Protein AF-A0A8X7RSG5-F1 (afdb_monomer_lite)

Structure (mmCIF, N/CA/C/O backbone):
data_AF-A0A8X7RSG5-F1
#
_entry.id   AF-A0A8X7RSG5-F1
#
loop_
_atom_site.group_PDB
_atom_site.id
_atom_site.type_symbol
_atom_site.label_atom_id
_atom_site.label_alt_id
_atom_site.label_comp_id
_atom_site.label_asym_id
_atom_site.label_entity_id
_atom_site.label_seq_id
_atom_site.pdbx_PDB_ins_code
_atom_site.Cartn_x
_atom_site.Cartn_y
_atom_site.Cartn_z
_atom_site.occupancy
_atom_site.B_iso_or_equiv
_atom_site.auth_seq_id
_atom_site.auth_comp_id
_atom_site.auth_asym_id
_atom_site.auth_atom_id
_atom_site.pdbx_PDB_model_num
ATOM 1 N N . MET A 1 1 ? 96.967 3.511 -114.795 1.00 50.34 1 MET A N 1
ATOM 2 C CA . MET A 1 1 ? 96.044 3.072 -113.727 1.00 50.34 1 MET A CA 1
ATOM 3 C C . MET A 1 1 ? 95.864 4.241 -112.771 1.00 50.34 1 MET A C 1
ATOM 5 O O . MET A 1 1 ? 96.870 4.810 -112.362 1.00 50.34 1 MET A O 1
ATOM 9 N N . ASN A 1 2 ? 94.634 4.712 -112.560 1.00 59.09 2 ASN A N 1
ATOM 10 C CA . ASN A 1 2 ? 94.369 6.040 -112.002 1.00 59.09 2 ASN A CA 1
ATOM 11 C C . ASN A 1 2 ? 94.154 5.941 -110.481 1.00 59.09 2 ASN A C 1
ATOM 13 O O . ASN A 1 2 ? 93.056 5.638 -110.031 1.00 59.09 2 ASN A O 1
ATOM 17 N N . VAL A 1 3 ? 95.213 6.194 -109.704 1.00 69.75 3 VAL A N 1
ATOM 18 C CA . VAL A 1 3 ? 95.294 6.051 -108.228 1.00 69.75 3 VAL A CA 1
ATOM 19 C C . VAL A 1 3 ? 94.165 6.769 -107.469 1.00 69.75 3 VAL A C 1
ATOM 21 O O . VAL A 1 3 ? 93.864 6.439 -106.326 1.00 69.75 3 VAL A O 1
ATOM 24 N N . VAL A 1 4 ? 93.530 7.763 -108.091 1.00 73.81 4 VAL A N 1
ATOM 25 C CA . VAL A 1 4 ? 92.395 8.504 -107.525 1.00 73.81 4 VAL A CA 1
ATOM 26 C C . VAL A 1 4 ? 91.106 7.672 -107.527 1.00 73.81 4 VAL A C 1
ATOM 28 O O . VAL A 1 4 ? 90.344 7.758 -106.570 1.00 73.81 4 VAL A O 1
ATOM 31 N N . ILE A 1 5 ? 90.886 6.842 -108.554 1.00 75.56 5 ILE A N 1
ATOM 32 C CA . ILE A 1 5 ? 89.683 6.003 -108.692 1.00 75.56 5 ILE A CA 1
ATOM 33 C C . ILE A 1 5 ? 89.696 4.889 -107.639 1.00 75.56 5 ILE A C 1
ATOM 35 O O . ILE A 1 5 ? 88.727 4.747 -106.904 1.00 75.56 5 ILE A O 1
ATOM 39 N N . ASP A 1 6 ? 90.824 4.196 -107.457 1.00 75.38 6 ASP A N 1
ATOM 40 C CA . ASP A 1 6 ? 90.942 3.114 -106.465 1.00 75.38 6 ASP A CA 1
ATOM 41 C C . ASP A 1 6 ? 90.780 3.615 -105.018 1.00 75.38 6 ASP A C 1
ATOM 43 O O . ASP A 1 6 ? 90.201 2.931 -104.171 1.00 75.38 6 ASP A O 1
ATOM 47 N N . LYS A 1 7 ? 91.251 4.837 -104.721 1.00 79.44 7 LYS A N 1
ATOM 48 C CA . LYS A 1 7 ? 91.025 5.488 -103.419 1.00 79.44 7 LYS A CA 1
ATOM 49 C C . LYS A 1 7 ? 89.549 5.802 -103.195 1.00 79.44 7 LYS A C 1
ATOM 51 O O . LYS A 1 7 ? 89.066 5.642 -102.077 1.00 79.44 7 LYS A O 1
ATOM 56 N N . TYR A 1 8 ? 88.852 6.237 -104.243 1.00 82.75 8 TYR A N 1
ATOM 57 C CA . TYR A 1 8 ? 87.428 6.541 -104.178 1.00 82.75 8 TYR A CA 1
ATOM 58 C C . TYR A 1 8 ? 86.593 5.267 -104.015 1.00 82.75 8 TYR A C 1
ATOM 60 O O . TYR A 1 8 ? 85.736 5.215 -103.141 1.00 82.75 8 TYR A O 1
ATOM 68 N N . ASP A 1 9 ? 86.905 4.208 -104.764 1.00 82.56 9 ASP A N 1
ATOM 69 C CA . ASP A 1 9 ? 86.225 2.912 -104.661 1.00 82.56 9 ASP A CA 1
ATOM 70 C C . ASP A 1 9 ? 86.471 2.228 -103.309 1.00 82.56 9 ASP A C 1
ATOM 72 O O . ASP A 1 9 ? 85.560 1.619 -102.748 1.00 82.56 9 ASP A O 1
ATOM 76 N N . THR A 1 10 ? 87.677 2.352 -102.744 1.00 83.19 10 THR A N 1
ATOM 77 C CA . THR A 1 10 ? 87.985 1.826 -101.403 1.00 83.19 10 THR A CA 1
ATOM 78 C C . THR A 1 10 ? 87.242 2.604 -100.316 1.00 83.19 10 THR A C 1
ATOM 80 O O . THR A 1 10 ? 86.679 1.998 -99.407 1.00 83.19 10 THR A O 1
ATOM 83 N N . ALA A 1 11 ? 87.175 3.936 -100.427 1.00 82.69 11 ALA A N 1
ATOM 84 C CA . ALA A 1 11 ? 86.405 4.771 -99.506 1.00 82.69 11 ALA A CA 1
ATOM 85 C C . ALA A 1 11 ? 84.893 4.509 -99.616 1.00 82.69 11 ALA A C 1
ATOM 87 O O . ALA A 1 11 ? 84.204 4.455 -98.601 1.00 82.69 11 ALA A O 1
ATOM 88 N N . LEU A 1 12 ? 84.382 4.293 -100.833 1.00 85.62 12 LEU A N 1
ATOM 89 C CA . LEU A 1 12 ? 82.976 3.976 -101.075 1.00 85.62 12 LEU A CA 1
ATOM 90 C C . LEU A 1 12 ? 82.598 2.606 -100.498 1.00 85.62 12 LEU A C 1
ATOM 92 O O . LEU A 1 12 ? 81.549 2.482 -99.873 1.00 85.62 12 LEU A O 1
ATOM 96 N N . LYS A 1 13 ? 83.452 1.589 -100.665 1.00 85.25 13 LYS A N 1
ATOM 97 C CA . LYS A 1 13 ? 83.246 0.262 -100.062 1.00 85.25 13 LYS A CA 1
ATOM 98 C C . LYS A 1 13 ? 83.314 0.306 -98.537 1.00 85.25 13 LYS A C 1
ATOM 100 O O . LYS A 1 13 ? 82.427 -0.248 -97.902 1.00 85.25 13 LYS A O 1
ATOM 105 N N . GLY A 1 14 ? 84.282 1.025 -97.964 1.00 86.00 14 GLY A N 1
ATOM 106 C CA . GLY A 1 14 ? 84.362 1.228 -96.513 1.00 86.00 14 GLY A CA 1
ATOM 107 C C . GLY A 1 14 ? 83.113 1.916 -95.955 1.00 86.00 14 GLY A C 1
ATOM 108 O O . GLY A 1 14 ? 82.525 1.435 -94.995 1.00 86.00 14 GLY A O 1
ATOM 109 N N . ALA A 1 15 ? 82.629 2.969 -96.622 1.00 85.94 15 ALA A N 1
ATOM 110 C CA . ALA A 1 15 ? 81.392 3.647 -96.234 1.00 85.94 15 ALA A CA 1
ATOM 111 C C . ALA A 1 15 ? 80.146 2.750 -96.375 1.00 85.94 15 ALA A C 1
ATOM 113 O O . ALA A 1 15 ? 79.221 2.859 -95.573 1.00 85.94 15 ALA A O 1
ATOM 114 N N . LEU A 1 16 ? 80.101 1.861 -97.376 1.00 87.06 16 LEU A N 1
ATOM 115 C CA . LEU A 1 16 ? 79.022 0.878 -97.526 1.00 87.06 16 LEU A CA 1
ATOM 116 C C . LEU A 1 16 ? 79.057 -0.190 -96.426 1.00 87.06 16 LEU A C 1
ATOM 118 O O . LEU A 1 16 ? 78.005 -0.516 -95.882 1.00 87.06 16 LEU A O 1
ATOM 122 N N . GLU A 1 17 ? 80.235 -0.701 -96.070 1.00 88.00 17 GLU A N 1
ATOM 123 C CA . GLU A 1 17 ? 80.412 -1.670 -94.981 1.00 88.00 17 GLU A CA 1
ATOM 124 C C . GLU A 1 17 ? 80.065 -1.056 -93.615 1.00 88.00 17 GLU A C 1
ATOM 126 O O . GLU A 1 17 ? 79.336 -1.666 -92.832 1.00 88.00 17 GLU A O 1
ATOM 131 N N . GLU A 1 18 ? 80.494 0.183 -93.353 1.00 89.75 18 GLU A N 1
ATOM 132 C CA . GLU A 1 18 ? 80.111 0.945 -92.157 1.00 89.75 18 GLU A CA 1
ATOM 133 C C . GLU A 1 18 ? 78.600 1.199 -92.107 1.00 89.75 18 GLU A C 1
ATOM 135 O O . GLU A 1 18 ? 77.980 1.059 -91.052 1.00 89.75 18 GLU A O 1
ATOM 140 N N . LEU A 1 19 ? 77.979 1.516 -93.247 1.00 89.75 19 LEU A N 1
ATOM 141 C CA . LEU A 1 19 ? 76.532 1.691 -93.351 1.00 89.75 19 LEU A CA 1
ATOM 142 C C . LEU A 1 19 ? 75.781 0.375 -93.105 1.00 89.75 19 LEU A C 1
ATOM 144 O O . LEU A 1 19 ? 74.744 0.380 -92.443 1.00 89.75 19 LEU A O 1
ATOM 148 N N . GLU A 1 20 ? 76.266 -0.755 -93.620 1.00 89.12 20 GLU A N 1
ATOM 149 C CA . GLU A 1 20 ? 75.673 -2.069 -93.352 1.00 89.12 20 GLU A CA 1
ATOM 150 C C . GLU A 1 20 ? 75.809 -2.479 -91.884 1.00 89.12 20 GLU A C 1
ATOM 152 O O . GLU A 1 20 ? 74.851 -2.999 -91.307 1.00 89.12 20 GLU A O 1
ATOM 157 N N . LEU A 1 21 ? 76.962 -2.221 -91.264 1.00 90.50 21 LEU A N 1
ATOM 158 C CA . LEU A 1 21 ? 77.196 -2.496 -89.848 1.00 90.50 21 LEU A CA 1
ATOM 159 C C . LEU A 1 21 ? 76.308 -1.602 -88.971 1.00 90.50 21 LEU A C 1
ATOM 161 O O . LEU A 1 21 ? 75.597 -2.108 -88.105 1.00 90.50 21 LEU A O 1
ATOM 165 N N . ALA A 1 22 ? 76.228 -0.305 -89.276 1.00 89.50 22 ALA A N 1
ATOM 166 C CA . ALA A 1 22 ? 75.343 0.633 -88.590 1.00 89.50 22 ALA A CA 1
ATOM 167 C C . ALA A 1 22 ? 73.858 0.263 -88.745 1.00 89.50 22 ALA A C 1
ATOM 169 O O . ALA A 1 22 ? 73.090 0.390 -87.793 1.00 89.50 22 ALA A O 1
ATOM 170 N N . LYS A 1 23 ? 73.437 -0.237 -89.916 1.00 90.25 23 LYS A N 1
ATOM 171 C CA . LYS A 1 23 ? 72.070 -0.743 -90.133 1.00 90.25 23 LYS A CA 1
ATOM 172 C C . LYS A 1 23 ? 71.767 -1.972 -89.280 1.00 90.25 23 LYS A C 1
ATOM 174 O O . LYS A 1 23 ? 70.678 -2.045 -88.718 1.00 90.25 23 LYS A O 1
ATOM 179 N N . LYS A 1 24 ? 72.706 -2.918 -89.176 1.00 90.81 24 LYS A N 1
ATOM 180 C CA . LYS A 1 24 ? 72.558 -4.108 -88.319 1.00 90.81 24 LYS A CA 1
ATOM 181 C C . LYS A 1 24 ? 72.471 -3.715 -86.847 1.00 90.81 24 LYS A C 1
ATOM 183 O O . LYS A 1 24 ? 71.530 -4.120 -86.176 1.00 90.81 24 LYS A O 1
ATOM 188 N N . GLU A 1 25 ? 73.364 -2.845 -86.377 1.00 90.44 25 GLU A N 1
ATOM 189 C CA . GLU A 1 25 ? 73.312 -2.333 -85.004 1.00 90.44 25 GLU A CA 1
ATOM 190 C C . GLU A 1 25 ? 72.024 -1.557 -84.707 1.00 90.44 25 GLU A C 1
ATOM 192 O O . GLU A 1 25 ? 71.484 -1.650 -83.606 1.00 90.44 25 GLU A O 1
ATOM 197 N N . PHE A 1 26 ? 71.530 -0.766 -85.664 1.00 89.25 26 PHE A N 1
ATOM 198 C CA . PHE A 1 26 ? 70.270 -0.046 -85.505 1.00 89.25 26 PHE A CA 1
ATOM 199 C C . PHE A 1 26 ? 69.090 -1.016 -85.407 1.00 89.25 26 PHE A C 1
ATOM 201 O O . PHE A 1 26 ? 68.271 -0.869 -84.506 1.00 89.25 26 PHE A O 1
ATOM 208 N N . ALA A 1 27 ? 69.042 -2.036 -86.268 1.00 91.44 27 ALA A N 1
ATOM 209 C CA . ALA A 1 27 ? 68.006 -3.065 -86.231 1.00 91.44 27 ALA A CA 1
ATOM 210 C C . ALA A 1 27 ? 68.024 -3.864 -84.913 1.00 91.44 27 ALA A C 1
ATOM 212 O O . ALA A 1 27 ? 66.972 -4.108 -84.327 1.00 91.44 27 ALA A O 1
ATOM 213 N N . GLU A 1 28 ? 69.206 -4.217 -84.398 1.00 91.75 28 GLU A N 1
ATOM 214 C CA . GLU A 1 28 ? 69.349 -4.890 -83.099 1.00 91.75 28 GLU A CA 1
ATOM 215 C C . GLU A 1 28 ? 68.899 -3.995 -81.934 1.00 91.75 28 GLU A C 1
ATOM 217 O O . GLU A 1 28 ? 68.170 -4.441 -81.045 1.00 91.75 28 GLU A O 1
ATOM 222 N N . LYS A 1 29 ? 69.282 -2.710 -81.939 1.00 91.44 29 LYS A N 1
ATOM 223 C CA . LYS A 1 29 ? 68.834 -1.733 -80.930 1.00 91.44 29 LYS A CA 1
ATOM 224 C C . LYS A 1 29 ? 67.323 -1.517 -80.990 1.00 91.44 29 LYS A C 1
ATOM 226 O O . LYS A 1 29 ? 66.682 -1.436 -79.941 1.00 91.44 29 LYS A O 1
ATOM 231 N N . GLU A 1 30 ? 66.749 -1.457 -82.188 1.00 92.56 30 GLU A N 1
ATOM 232 C CA . GLU A 1 30 ? 65.307 -1.347 -82.397 1.00 92.56 30 GLU A CA 1
ATOM 233 C C . GLU A 1 30 ? 64.582 -2.582 -81.847 1.00 92.56 30 GLU A C 1
ATOM 235 O O . GLU A 1 30 ? 63.637 -2.434 -81.073 1.00 92.56 30 GLU A O 1
ATOM 240 N N . GLU A 1 31 ? 65.072 -3.793 -82.127 1.00 91.44 31 GLU A N 1
ATOM 241 C CA . GLU A 1 31 ? 64.488 -5.028 -81.600 1.00 91.44 31 GLU A CA 1
ATOM 242 C C . GLU A 1 31 ? 64.554 -5.095 -80.065 1.00 91.44 31 GLU A C 1
ATOM 244 O O . GLU A 1 31 ? 63.556 -5.410 -79.407 1.00 91.44 31 GLU A O 1
ATOM 249 N N . VAL A 1 32 ? 65.701 -4.757 -79.468 1.00 92.81 32 VAL A N 1
ATOM 250 C CA . VAL A 1 32 ? 65.853 -4.694 -78.005 1.00 92.81 32 VAL A CA 1
ATOM 251 C C . VAL A 1 32 ? 64.896 -3.660 -77.408 1.00 92.81 32 VAL A C 1
ATOM 253 O O . VAL A 1 32 ? 64.224 -3.950 -76.415 1.00 92.81 32 VAL A O 1
ATOM 256 N N . SER A 1 33 ? 64.766 -2.487 -78.035 1.00 92.50 33 SER A N 1
ATOM 257 C CA . SER A 1 33 ? 63.838 -1.443 -77.588 1.00 92.50 33 SER A CA 1
ATOM 258 C C . SER A 1 33 ? 62.371 -1.881 -77.697 1.00 92.50 33 SER A C 1
ATOM 260 O O . SER A 1 33 ? 61.588 -1.652 -76.776 1.00 92.50 33 SER A O 1
ATOM 262 N N . ALA A 1 34 ? 62.001 -2.600 -78.761 1.00 93.00 34 ALA A N 1
ATOM 263 C CA . ALA A 1 34 ? 60.658 -3.132 -78.954 1.00 93.00 34 ALA A CA 1
ATOM 264 C C . ALA A 1 34 ? 60.318 -4.199 -77.902 1.00 93.00 34 ALA A C 1
ATOM 266 O O . ALA A 1 34 ? 59.211 -4.212 -77.360 1.00 93.00 34 ALA A O 1
ATOM 267 N N . ARG A 1 35 ? 61.277 -5.068 -77.554 1.00 93.38 35 ARG A N 1
ATOM 268 C CA . ARG A 1 35 ? 61.122 -6.048 -76.466 1.00 93.38 35 ARG A CA 1
ATOM 269 C C . ARG A 1 35 ? 60.922 -5.355 -75.112 1.00 93.38 35 ARG A C 1
ATOM 271 O O . ARG A 1 35 ? 59.985 -5.707 -74.399 1.00 93.38 35 ARG A O 1
ATOM 278 N N . GLN A 1 36 ? 61.717 -4.329 -74.798 1.00 93.88 36 GLN A N 1
ATOM 279 C CA . GLN A 1 36 ? 61.576 -3.540 -73.563 1.00 93.88 36 GLN A CA 1
ATOM 280 C C . GLN A 1 36 ? 60.238 -2.782 -73.490 1.00 93.88 36 GLN A C 1
ATOM 282 O O . GLN A 1 36 ? 59.587 -2.745 -72.441 1.00 93.88 36 GLN A O 1
ATOM 287 N N . LEU A 1 37 ? 59.777 -2.204 -74.603 1.00 95.06 37 LEU A N 1
ATOM 288 C CA . LEU A 1 37 ? 58.462 -1.562 -74.684 1.00 95.06 37 LEU A CA 1
ATOM 289 C C . LEU A 1 37 ? 57.319 -2.565 -74.474 1.00 95.06 37 LEU A C 1
ATOM 291 O O . LEU A 1 37 ? 56.365 -2.270 -73.756 1.00 95.06 37 LEU A O 1
ATOM 295 N N . ASN A 1 38 ? 57.415 -3.769 -75.037 1.00 94.12 38 ASN A N 1
ATOM 296 C CA . ASN A 1 38 ? 56.410 -4.810 -74.821 1.00 94.12 38 ASN A CA 1
ATOM 297 C C . ASN A 1 38 ? 56.397 -5.320 -73.371 1.00 94.12 38 ASN A C 1
ATOM 299 O O . ASN A 1 38 ? 55.322 -5.528 -72.808 1.00 94.12 38 ASN A O 1
ATOM 303 N N . GLU A 1 39 ? 57.563 -5.474 -72.742 1.00 95.44 39 GLU A N 1
ATOM 304 C CA . GLU A 1 39 ? 57.672 -5.881 -71.338 1.00 95.44 39 GLU A CA 1
ATOM 305 C C . GLU A 1 39 ? 57.107 -4.817 -70.387 1.00 95.44 39 GLU A C 1
ATOM 307 O O . GLU A 1 39 ? 56.287 -5.125 -69.519 1.00 95.44 39 GLU A O 1
ATOM 312 N N . SER A 1 40 ? 57.468 -3.546 -70.585 1.00 93.50 40 SER A N 1
ATOM 313 C CA . SER A 1 40 ? 56.900 -2.435 -69.810 1.00 93.50 40 SER A CA 1
ATOM 314 C C . SER A 1 40 ? 55.383 -2.322 -69.996 1.00 93.50 40 SER A C 1
ATOM 316 O O . SER A 1 40 ? 54.659 -2.164 -69.012 1.00 93.50 40 SER A O 1
ATOM 318 N N . ARG A 1 41 ? 54.873 -2.510 -71.221 1.00 94.94 41 ARG A N 1
ATOM 319 C CA . ARG A 1 41 ? 53.431 -2.560 -71.501 1.00 94.94 41 ARG A CA 1
ATOM 320 C C . ARG A 1 41 ? 52.738 -3.716 -70.776 1.00 94.94 41 ARG A C 1
ATOM 322 O O . ARG A 1 41 ? 51.666 -3.515 -70.209 1.00 94.94 41 ARG A O 1
ATOM 329 N N . ALA A 1 42 ? 53.337 -4.906 -70.758 1.00 95.31 42 ALA A N 1
ATOM 330 C CA . ALA A 1 42 ? 52.800 -6.057 -70.033 1.00 95.31 42 ALA A CA 1
ATOM 331 C C . ALA A 1 42 ? 52.788 -5.824 -68.510 1.00 95.31 42 ALA A C 1
ATOM 333 O O . ALA A 1 42 ? 51.832 -6.200 -67.829 1.00 95.31 42 ALA A O 1
ATOM 334 N N . ASN A 1 43 ? 53.817 -5.170 -67.969 1.00 95.50 43 ASN A N 1
ATOM 335 C CA . ASN A 1 43 ? 53.884 -4.815 -66.552 1.00 95.50 43 ASN A CA 1
ATOM 336 C C . ASN A 1 43 ? 52.832 -3.763 -66.168 1.00 95.50 43 ASN A C 1
ATOM 338 O O . ASN A 1 43 ? 52.193 -3.912 -65.127 1.00 95.50 43 ASN A O 1
ATOM 342 N N . LEU A 1 44 ? 52.586 -2.764 -67.023 1.00 95.19 44 LEU A N 1
ATOM 343 C CA . LEU A 1 44 ? 51.500 -1.797 -66.831 1.00 95.19 44 LEU A CA 1
ATOM 344 C C . LEU A 1 44 ? 50.128 -2.480 -66.818 1.00 95.19 44 LEU A C 1
ATOM 346 O O . LEU A 1 44 ? 49.347 -2.240 -65.907 1.00 95.19 44 LEU A O 1
ATOM 350 N N . GLN A 1 45 ? 49.863 -3.410 -67.741 1.00 95.50 45 GLN A N 1
ATOM 351 C CA . GLN A 1 45 ? 48.599 -4.161 -67.750 1.00 95.50 45 GLN A CA 1
ATOM 352 C C . GLN A 1 45 ? 48.391 -4.999 -66.479 1.00 95.50 45 GLN A C 1
ATOM 354 O O . GLN A 1 45 ? 47.281 -5.063 -65.950 1.00 95.50 45 GLN A O 1
ATOM 359 N N . LYS A 1 46 ? 49.451 -5.634 -65.959 1.00 96.00 46 LYS A N 1
ATOM 360 C CA . LYS A 1 46 ? 49.384 -6.352 -64.674 1.00 96.00 46 LYS A CA 1
ATOM 361 C C . LYS A 1 46 ? 49.082 -5.397 -63.521 1.00 96.00 46 LYS A C 1
ATOM 363 O O . LYS A 1 46 ? 48.260 -5.725 -62.666 1.00 96.00 46 LYS A O 1
ATOM 368 N N . LEU A 1 47 ? 49.728 -4.230 -63.503 1.00 96.56 47 LEU A N 1
ATOM 369 C CA . LEU A 1 47 ? 49.505 -3.209 -62.483 1.00 96.56 47 LEU A CA 1
ATOM 370 C C . LEU A 1 47 ? 48.069 -2.669 -62.532 1.00 96.56 47 LEU A C 1
ATOM 372 O O . LEU A 1 47 ? 47.428 -2.573 -61.487 1.00 96.56 47 LEU A O 1
ATOM 376 N N . ASP A 1 48 ? 47.538 -2.412 -63.728 1.00 96.44 48 ASP A N 1
ATOM 377 C CA . ASP A 1 48 ? 46.148 -1.999 -63.937 1.00 96.44 48 ASP A CA 1
ATOM 378 C C . ASP A 1 48 ? 45.164 -3.054 -63.416 1.00 96.44 48 ASP A C 1
ATOM 380 O O . ASP A 1 48 ? 44.201 -2.716 -62.726 1.00 96.44 48 ASP A O 1
ATOM 384 N N . GLY A 1 49 ? 45.434 -4.342 -63.662 1.00 96.00 49 GLY A N 1
ATOM 385 C CA . GLY A 1 49 ? 44.631 -5.444 -63.125 1.00 96.00 49 GLY A CA 1
ATOM 386 C C . GLY A 1 49 ? 44.623 -5.493 -61.591 1.00 96.00 49 GLY A C 1
ATOM 387 O O . GLY A 1 49 ? 43.562 -5.619 -60.974 1.00 96.00 49 GLY A O 1
ATOM 388 N N . VAL A 1 50 ? 45.789 -5.333 -60.955 1.00 97.00 50 VAL A N 1
ATOM 389 C CA . VAL A 1 50 ? 45.906 -5.271 -59.485 1.00 97.00 50 VAL A CA 1
ATOM 390 C C . VAL A 1 50 ? 45.193 -4.040 -58.923 1.00 97.00 50 VAL A C 1
ATOM 392 O O . VAL A 1 50 ? 44.510 -4.128 -57.897 1.00 97.00 50 VAL A O 1
ATOM 395 N N . MET A 1 51 ? 45.311 -2.893 -59.592 1.00 96.94 51 MET A N 1
ATOM 396 C CA . MET A 1 51 ? 44.640 -1.657 -59.201 1.00 96.94 51 MET A CA 1
ATOM 397 C C . MET A 1 51 ? 43.117 -1.800 -59.290 1.00 96.94 51 MET A C 1
ATOM 399 O O . MET A 1 51 ? 42.429 -1.480 -58.321 1.00 96.94 51 MET A O 1
ATOM 403 N N . ALA A 1 52 ? 42.594 -2.349 -60.390 1.00 96.94 52 ALA A N 1
ATOM 404 C CA . ALA A 1 52 ? 41.166 -2.606 -60.566 1.00 96.94 52 ALA A CA 1
ATOM 405 C C . ALA A 1 52 ? 40.615 -3.534 -59.471 1.00 96.94 52 ALA A C 1
ATOM 407 O O . ALA A 1 52 ? 39.607 -3.218 -58.838 1.00 96.94 52 ALA A O 1
ATOM 408 N N . HIS A 1 53 ? 41.321 -4.629 -59.168 1.00 96.69 53 HIS A N 1
ATOM 409 C CA . HIS A 1 53 ? 40.949 -5.534 -58.078 1.00 96.69 53 HIS A CA 1
ATOM 410 C C . HIS A 1 53 ? 40.963 -4.833 -56.706 1.00 96.69 53 HIS A C 1
ATOM 412 O O . HIS A 1 53 ? 40.072 -5.027 -55.880 1.00 96.69 53 HIS A O 1
ATOM 418 N N . THR A 1 54 ? 41.967 -3.992 -56.446 1.00 96.75 54 THR A N 1
ATOM 419 C CA . THR A 1 54 ? 42.081 -3.250 -55.179 1.00 96.75 54 THR A CA 1
ATOM 420 C C . THR A 1 54 ? 40.955 -2.226 -55.015 1.00 96.75 54 THR A C 1
ATOM 422 O O . THR A 1 54 ? 40.451 -2.045 -53.905 1.00 96.75 54 THR A O 1
ATOM 425 N N . ILE A 1 55 ? 40.533 -1.579 -56.106 1.00 97.50 55 ILE A N 1
ATOM 426 C CA . ILE A 1 55 ? 39.385 -0.665 -56.117 1.00 97.50 55 ILE A CA 1
ATOM 427 C C . ILE A 1 55 ? 38.091 -1.434 -55.830 1.00 97.50 55 ILE A C 1
ATOM 429 O O . ILE A 1 55 ? 37.378 -1.057 -54.905 1.00 97.50 55 ILE A O 1
ATOM 433 N N . ALA A 1 56 ? 37.838 -2.552 -56.521 1.00 97.56 56 ALA A N 1
ATOM 434 C CA . ALA A 1 56 ? 36.644 -3.370 -56.291 1.00 97.56 56 ALA A CA 1
ATOM 435 C C . ALA A 1 56 ? 36.533 -3.827 -54.825 1.00 97.56 56 ALA A C 1
ATOM 437 O O . ALA A 1 56 ? 35.509 -3.622 -54.175 1.00 97.56 56 ALA A O 1
ATOM 438 N N . ARG A 1 57 ? 37.632 -4.336 -54.252 1.00 97.69 57 ARG A N 1
ATOM 439 C CA . ARG A 1 57 ? 37.673 -4.756 -52.844 1.00 97.69 57 ARG A CA 1
ATOM 440 C C . ARG A 1 57 ? 37.438 -3.595 -51.871 1.00 97.69 57 ARG A C 1
ATOM 442 O O . ARG A 1 57 ? 36.821 -3.774 -50.822 1.00 97.69 57 ARG A O 1
ATOM 449 N N . ARG A 1 58 ? 37.933 -2.394 -52.189 1.00 97.81 58 ARG A N 1
ATOM 450 C CA . ARG A 1 58 ? 37.669 -1.185 -51.392 1.00 97.81 58 ARG A CA 1
ATOM 451 C C . ARG A 1 58 ? 36.180 -0.841 -51.409 1.00 97.81 58 ARG A C 1
ATOM 453 O O . ARG A 1 58 ? 35.636 -0.519 -50.354 1.00 97.81 58 ARG A O 1
ATOM 460 N N . ASP A 1 59 ? 35.542 -0.905 -52.571 1.00 97.62 59 ASP A N 1
ATOM 461 C CA . ASP A 1 59 ? 34.126 -0.571 -52.725 1.00 97.62 59 ASP A CA 1
ATOM 462 C C . ASP A 1 59 ? 33.226 -1.585 -52.006 1.00 97.62 59 ASP A C 1
ATOM 464 O O . ASP A 1 59 ? 32.287 -1.184 -51.315 1.00 97.62 59 ASP A O 1
ATOM 468 N N . GLU A 1 60 ? 33.572 -2.874 -52.044 1.00 97.62 60 GLU A N 1
ATOM 469 C CA . GLU A 1 60 ? 32.919 -3.916 -51.240 1.00 97.62 60 GLU A CA 1
ATOM 470 C C . GLU A 1 60 ? 33.020 -3.628 -49.737 1.00 97.62 60 GLU A C 1
ATOM 472 O O . GLU A 1 60 ? 32.008 -3.624 -49.029 1.00 97.62 60 GLU A O 1
ATOM 477 N N . PHE A 1 61 ? 34.222 -3.323 -49.232 1.00 97.75 61 PHE A N 1
ATOM 478 C CA . PHE A 1 61 ? 34.397 -2.970 -47.821 1.00 97.75 61 PHE A CA 1
ATOM 479 C C . PHE A 1 61 ? 33.647 -1.694 -47.442 1.00 97.75 61 PHE A C 1
ATOM 481 O O . PHE A 1 61 ? 33.091 -1.611 -46.345 1.00 97.75 61 PHE A O 1
ATOM 488 N N . LYS A 1 62 ? 33.593 -0.706 -48.339 1.00 98.25 62 LYS A N 1
ATOM 489 C CA . LYS A 1 62 ? 32.834 0.527 -48.125 1.00 98.25 62 LYS A CA 1
ATOM 490 C C . LYS A 1 62 ? 31.335 0.239 -48.024 1.00 98.25 62 LYS A C 1
ATOM 492 O O . LYS A 1 62 ? 30.701 0.705 -47.079 1.00 98.25 62 LYS A O 1
ATOM 497 N N . ALA A 1 63 ? 30.788 -0.574 -48.927 1.00 98.00 63 ALA A N 1
ATOM 498 C CA . ALA A 1 63 ? 29.387 -0.986 -48.894 1.00 98.00 63 ALA A CA 1
ATOM 499 C C . ALA A 1 63 ? 29.051 -1.781 -47.619 1.00 98.00 63 ALA A C 1
ATOM 501 O O . ALA A 1 63 ? 28.043 -1.508 -46.963 1.00 98.00 63 ALA A O 1
ATOM 502 N N . ALA A 1 64 ? 29.924 -2.710 -47.213 1.00 97.75 64 ALA A N 1
ATOM 503 C CA . ALA A 1 64 ? 29.765 -3.475 -45.976 1.00 97.75 64 ALA A CA 1
ATOM 504 C C . ALA A 1 64 ? 29.789 -2.573 -44.728 1.00 97.75 64 ALA A C 1
ATOM 506 O O . ALA A 1 64 ? 28.968 -2.730 -43.822 1.00 97.75 64 ALA A O 1
ATOM 507 N N . LEU A 1 65 ? 30.687 -1.586 -44.693 1.00 98.19 65 LEU A N 1
ATOM 508 C CA . LEU A 1 65 ? 30.799 -0.626 -43.597 1.00 98.19 65 LEU A CA 1
ATOM 509 C C . LEU A 1 65 ? 29.574 0.296 -43.516 1.00 98.19 65 LEU A C 1
ATOM 511 O O . LEU A 1 65 ? 29.084 0.577 -42.422 1.00 98.19 65 LEU A O 1
ATOM 515 N N . GLU A 1 66 ? 29.035 0.736 -44.652 1.00 98.06 66 GLU A N 1
ATOM 516 C CA . GLU A 1 66 ? 27.777 1.486 -44.697 1.00 98.06 66 GLU A CA 1
ATOM 517 C C . GLU A 1 66 ? 26.587 0.644 -44.226 1.00 98.06 66 GLU A C 1
ATOM 519 O O . GLU A 1 66 ? 25.769 1.137 -43.449 1.00 98.06 66 GLU A O 1
ATOM 524 N N . SER A 1 67 ? 26.510 -0.629 -44.629 1.00 98.38 67 SER A N 1
ATOM 525 C CA . SER A 1 67 ? 25.484 -1.563 -44.151 1.00 98.38 67 SER A CA 1
ATOM 526 C C . SER A 1 67 ? 25.565 -1.765 -42.636 1.00 98.38 67 SER A C 1
ATOM 528 O O . SER A 1 67 ? 24.560 -1.627 -41.944 1.00 98.38 67 SER A O 1
ATOM 530 N N . SER A 1 68 ? 26.767 -2.005 -42.104 1.00 98.19 68 SER A N 1
ATOM 531 C CA . SER A 1 68 ? 27.002 -2.146 -40.662 1.00 98.19 68 SER A CA 1
ATOM 532 C C . SER A 1 68 ? 26.583 -0.886 -39.895 1.00 98.19 68 SER A C 1
ATOM 534 O O . SER A 1 68 ? 25.842 -0.959 -38.913 1.00 98.19 68 SER A O 1
ATOM 536 N N . ARG A 1 69 ? 26.937 0.303 -40.399 1.00 98.38 69 ARG A N 1
ATOM 537 C CA . ARG A 1 69 ? 26.500 1.577 -39.808 1.00 98.38 69 ARG A CA 1
ATOM 538 C C . ARG A 1 69 ? 24.980 1.740 -39.788 1.00 98.38 69 ARG A C 1
ATOM 540 O O . ARG A 1 69 ? 24.465 2.302 -38.827 1.00 98.38 69 ARG A O 1
ATOM 547 N N . ARG A 1 70 ? 24.259 1.276 -40.815 1.00 98.38 70 ARG A N 1
ATOM 548 C CA . ARG A 1 70 ? 22.783 1.281 -40.805 1.00 98.38 70 ARG A CA 1
ATOM 549 C C . ARG A 1 70 ? 22.247 0.365 -39.708 1.00 98.38 70 ARG A C 1
ATOM 551 O O . ARG A 1 70 ? 21.453 0.823 -38.897 1.00 98.38 70 ARG A O 1
ATOM 558 N N . THR A 1 71 ? 22.761 -0.863 -39.611 1.00 98.38 71 THR A N 1
ATOM 559 C CA . THR A 1 71 ? 22.332 -1.808 -38.567 1.00 98.38 71 THR A CA 1
ATOM 560 C C . THR A 1 71 ? 22.619 -1.305 -37.152 1.00 98.38 71 THR A C 1
ATOM 562 O O . THR A 1 71 ? 21.786 -1.483 -36.271 1.00 98.38 71 THR A O 1
ATOM 565 N N . ILE A 1 72 ? 23.748 -0.619 -36.931 1.00 98.44 72 ILE A N 1
ATOM 566 C CA . ILE A 1 72 ? 24.073 -0.016 -35.629 1.00 98.44 72 ILE A CA 1
ATOM 567 C C . ILE A 1 72 ? 23.025 1.034 -35.253 1.00 98.44 72 ILE A C 1
ATOM 569 O O . ILE A 1 72 ? 22.472 0.959 -34.163 1.00 98.44 72 ILE A O 1
ATOM 573 N N . ARG A 1 73 ? 22.677 1.946 -36.170 1.00 98.38 73 ARG A N 1
ATOM 574 C CA . ARG A 1 73 ? 21.652 2.974 -35.912 1.00 98.38 73 ARG A CA 1
ATOM 575 C C . ARG A 1 73 ? 20.278 2.369 -35.630 1.00 98.38 73 ARG A C 1
ATOM 577 O O . ARG A 1 73 ? 19.566 2.847 -34.756 1.00 98.38 73 ARG A O 1
ATOM 584 N N . GLU A 1 74 ? 19.901 1.318 -36.355 1.00 98.44 74 GLU A N 1
ATOM 585 C CA . GLU A 1 74 ? 18.640 0.607 -36.112 1.00 98.44 74 GLU A CA 1
ATOM 586 C C . GLU A 1 74 ? 18.611 -0.055 -34.730 1.00 98.44 74 GLU A C 1
ATOM 588 O O . GLU A 1 74 ? 17.583 -0.026 -34.054 1.00 98.44 74 GLU A O 1
ATOM 593 N N . LEU A 1 75 ? 19.728 -0.646 -34.295 1.00 98.44 75 LEU A N 1
ATOM 594 C CA . LEU A 1 75 ? 19.845 -1.239 -32.964 1.00 98.44 75 LEU A CA 1
ATOM 595 C C . LEU A 1 75 ? 19.852 -0.176 -31.862 1.00 98.44 75 LEU A C 1
ATOM 597 O O . LEU A 1 75 ? 19.193 -0.370 -30.847 1.00 98.44 75 LEU A O 1
ATOM 601 N N . GLU A 1 76 ? 20.544 0.945 -32.064 1.00 98.31 76 GLU A N 1
ATOM 602 C CA . GLU A 1 76 ? 20.539 2.083 -31.138 1.00 98.31 76 GLU A CA 1
ATOM 603 C C . GLU A 1 76 ? 19.124 2.640 -30.956 1.00 98.31 76 GLU A C 1
ATOM 605 O O . GLU A 1 76 ? 18.691 2.838 -29.821 1.00 98.31 76 GLU A O 1
ATOM 610 N N . GLN A 1 77 ? 18.376 2.806 -32.053 1.00 98.50 77 GLN A N 1
ATOM 611 C CA . GLN A 1 77 ? 16.986 3.254 -32.004 1.00 98.50 77 GLN A CA 1
ATOM 612 C C . GLN A 1 77 ? 16.102 2.260 -31.241 1.00 98.50 77 GLN A C 1
ATOM 614 O O . GLN A 1 77 ? 15.420 2.650 -30.298 1.00 98.50 77 GLN A O 1
ATOM 619 N N . LYS A 1 78 ? 16.163 0.965 -31.580 1.00 98.44 78 LYS A N 1
ATOM 620 C CA . LYS A 1 78 ? 15.389 -0.073 -30.876 1.00 98.44 78 LYS A CA 1
ATOM 621 C C . LYS A 1 78 ? 15.737 -0.145 -29.393 1.00 98.44 78 LYS A C 1
ATOM 623 O O . LYS A 1 78 ? 14.860 -0.386 -28.572 1.00 98.44 78 LYS A O 1
ATOM 628 N N . ASN A 1 79 ? 17.006 0.043 -29.040 1.00 98.31 79 ASN A N 1
ATOM 629 C CA . ASN A 1 79 ? 17.431 0.046 -27.647 1.00 98.31 79 ASN A CA 1
ATOM 630 C C . ASN A 1 79 ? 16.870 1.262 -26.895 1.00 98.31 79 ASN A C 1
ATOM 632 O O . ASN A 1 79 ? 16.403 1.117 -25.770 1.00 98.31 79 ASN A O 1
ATOM 636 N N . ALA A 1 80 ? 16.854 2.441 -27.525 1.00 98.25 80 ALA A N 1
ATOM 637 C CA . ALA A 1 80 ? 16.221 3.629 -26.956 1.00 98.25 80 ALA A CA 1
ATOM 638 C C . ALA A 1 80 ? 14.708 3.433 -26.752 1.00 98.25 80 ALA A C 1
ATOM 640 O O . ALA A 1 80 ? 14.188 3.760 -25.684 1.00 98.25 80 ALA A O 1
ATOM 641 N N . ASP A 1 81 ? 14.022 2.839 -27.732 1.00 98.00 81 ASP A N 1
ATOM 642 C CA . ASP A 1 81 ? 12.591 2.538 -27.642 1.00 98.00 81 ASP A CA 1
ATOM 643 C C . ASP A 1 81 ? 12.311 1.548 -26.496 1.00 98.00 81 ASP A C 1
ATOM 645 O O . ASP A 1 81 ? 11.481 1.829 -25.630 1.00 98.00 81 ASP A O 1
ATOM 649 N N . LEU A 1 82 ? 13.071 0.449 -26.406 1.00 98.12 82 LEU A N 1
ATOM 650 C CA . LEU A 1 82 ? 12.939 -0.548 -25.334 1.00 98.12 82 LEU A CA 1
ATOM 651 C C . LEU A 1 82 ? 13.211 0.027 -23.940 1.00 98.12 82 LEU A C 1
ATOM 653 O O . LEU A 1 82 ? 12.503 -0.305 -22.989 1.00 98.12 82 LEU A O 1
ATOM 657 N N . GLU A 1 83 ? 14.221 0.883 -23.788 1.00 97.50 83 GLU A N 1
ATOM 658 C CA . GLU A 1 83 ? 14.488 1.552 -22.510 1.00 97.50 83 GLU A CA 1
ATOM 659 C C . GLU A 1 83 ? 13.356 2.519 -22.134 1.00 97.50 83 GLU A C 1
ATOM 661 O O . GLU A 1 83 ? 12.952 2.580 -20.969 1.00 97.50 83 GLU A O 1
ATOM 666 N N . SER A 1 84 ? 12.763 3.208 -23.115 1.00 97.62 84 SER A N 1
ATOM 667 C CA . SER A 1 84 ? 11.588 4.054 -22.881 1.00 97.62 84 SER A CA 1
ATOM 668 C C . SER A 1 84 ? 10.359 3.238 -22.449 1.00 97.62 84 SER A C 1
ATOM 670 O O . SER A 1 84 ? 9.678 3.606 -21.485 1.00 97.62 84 SER A O 1
ATOM 672 N N . GLU A 1 85 ? 10.115 2.082 -23.075 1.00 98.06 85 GLU A N 1
ATOM 673 C CA . GLU A 1 85 ? 9.029 1.168 -22.714 1.00 98.06 85 GLU A CA 1
ATOM 674 C C . GLU A 1 85 ? 9.232 0.592 -21.311 1.00 98.06 85 GLU A C 1
ATOM 676 O O . GLU A 1 85 ? 8.312 0.629 -20.489 1.00 98.06 85 GLU A O 1
ATOM 681 N N . ARG A 1 86 ? 10.451 0.139 -20.990 1.00 97.38 86 ARG A N 1
ATOM 682 C CA . ARG A 1 86 ? 10.824 -0.342 -19.651 1.00 97.38 86 ARG A CA 1
ATOM 683 C C . ARG A 1 86 ? 10.595 0.721 -18.587 1.00 97.38 86 ARG A C 1
ATOM 685 O O . ARG A 1 86 ? 9.995 0.421 -17.554 1.00 97.38 86 ARG A O 1
ATOM 692 N N . ALA A 1 87 ? 11.020 1.959 -18.838 1.00 97.38 87 ALA A N 1
ATOM 693 C CA . ALA A 1 87 ? 10.791 3.070 -17.922 1.00 97.38 87 ALA A CA 1
ATOM 694 C C . ALA A 1 87 ? 9.288 3.347 -17.736 1.00 97.38 87 ALA A C 1
ATOM 696 O O . ALA A 1 87 ? 8.826 3.544 -16.607 1.00 97.38 87 ALA A O 1
ATOM 697 N N . SER A 1 88 ? 8.506 3.300 -18.819 1.00 97.50 88 SER A N 1
ATOM 698 C CA . SER A 1 88 ? 7.053 3.493 -18.769 1.00 97.50 88 SER A CA 1
ATOM 699 C C . SER A 1 88 ? 6.348 2.395 -17.957 1.00 97.50 88 SER A C 1
ATOM 701 O O . SER A 1 88 ? 5.520 2.709 -17.096 1.00 97.50 88 SER A O 1
ATOM 703 N N . LEU A 1 89 ? 6.741 1.130 -18.147 1.00 97.12 89 LEU A N 1
ATOM 704 C CA . LEU A 1 89 ? 6.187 -0.031 -17.454 1.00 97.12 89 LEU A CA 1
ATOM 705 C C . LEU A 1 89 ? 6.576 -0.040 -15.970 1.00 97.12 89 LEU A C 1
ATOM 707 O O . LEU A 1 89 ? 5.749 -0.307 -15.095 1.00 97.12 89 LEU A O 1
ATOM 711 N N . ALA A 1 90 ? 7.824 0.312 -15.656 1.00 95.38 90 ALA A N 1
ATOM 712 C CA . ALA A 1 90 ? 8.270 0.477 -14.278 1.00 95.38 90 ALA A CA 1
ATOM 713 C C . ALA A 1 90 ? 7.477 1.588 -13.569 1.00 95.38 90 ALA A C 1
ATOM 715 O O . ALA A 1 90 ? 7.064 1.424 -12.418 1.00 95.38 90 ALA A O 1
ATOM 716 N N . ALA A 1 91 ? 7.187 2.692 -14.267 1.00 96.56 91 ALA A N 1
ATOM 717 C CA . ALA A 1 91 ? 6.382 3.780 -13.728 1.00 96.56 91 ALA A CA 1
ATOM 718 C C . ALA A 1 91 ? 4.915 3.370 -13.504 1.00 96.56 91 ALA A C 1
ATOM 720 O O . ALA A 1 91 ? 4.343 3.719 -12.469 1.00 96.56 91 ALA A O 1
ATOM 721 N N . THR A 1 92 ? 4.290 2.622 -14.425 1.00 96.38 92 THR A N 1
ATOM 722 C CA . THR A 1 92 ? 2.926 2.093 -14.226 1.00 96.38 92 THR A CA 1
ATOM 723 C C . THR A 1 92 ? 2.875 1.110 -13.063 1.00 96.38 92 THR A C 1
ATOM 725 O O . THR A 1 92 ? 1.999 1.230 -12.209 1.00 96.38 92 THR A O 1
ATOM 728 N N . HIS A 1 93 ? 3.841 0.193 -12.977 1.00 94.94 93 HIS A N 1
ATOM 729 C CA . HIS A 1 93 ? 3.919 -0.788 -11.897 1.00 94.94 93 HIS A CA 1
ATOM 730 C C . HIS A 1 93 ? 4.133 -0.116 -10.533 1.00 94.94 93 HIS A C 1
ATOM 732 O O . HIS A 1 93 ? 3.457 -0.445 -9.560 1.00 94.94 93 HIS A O 1
ATOM 738 N N . GLY A 1 94 ? 4.999 0.901 -10.463 1.00 94.38 94 GLY A N 1
ATOM 739 C CA . GLY A 1 94 ? 5.198 1.694 -9.250 1.00 94.38 94 GLY A CA 1
ATOM 740 C C . GLY A 1 94 ? 3.930 2.427 -8.796 1.00 94.38 94 GLY A C 1
ATOM 741 O O . GLY A 1 94 ? 3.619 2.436 -7.601 1.00 94.38 94 GLY A O 1
ATOM 742 N N . ARG A 1 95 ? 3.161 3.000 -9.735 1.00 96.50 95 ARG A N 1
ATOM 743 C CA . ARG A 1 95 ? 1.858 3.620 -9.431 1.00 96.50 95 ARG A CA 1
ATOM 744 C C . ARG A 1 95 ? 0.854 2.601 -8.900 1.00 96.50 95 ARG A C 1
ATOM 746 O O . ARG A 1 95 ? 0.165 2.896 -7.927 1.00 96.50 95 ARG A O 1
ATOM 753 N N . GLU A 1 96 ? 0.806 1.414 -9.493 1.00 95.31 96 GLU A N 1
ATOM 754 C CA . GLU A 1 96 ? -0.110 0.355 -9.074 1.00 95.31 96 GLU A CA 1
ATOM 755 C C . GLU A 1 96 ? 0.236 -0.193 -7.685 1.00 95.31 96 GLU A C 1
ATOM 757 O O . GLU A 1 96 ? -0.638 -0.277 -6.823 1.00 95.31 96 GLU A O 1
ATOM 762 N N . ILE A 1 97 ? 1.518 -0.450 -7.402 1.00 93.94 97 ILE A N 1
ATOM 763 C CA . ILE A 1 97 ? 1.969 -0.840 -6.057 1.00 93.94 97 ILE A CA 1
ATOM 764 C C . ILE A 1 97 ? 1.553 0.211 -5.025 1.00 93.94 97 ILE A C 1
ATOM 766 O O . ILE A 1 97 ? 1.078 -0.140 -3.944 1.00 93.94 97 ILE A O 1
ATOM 770 N N . LYS A 1 98 ? 1.727 1.501 -5.336 1.00 95.19 98 LYS A N 1
ATOM 771 C CA . LYS A 1 98 ? 1.312 2.582 -4.438 1.00 95.19 98 LYS A CA 1
ATOM 772 C C . LYS A 1 98 ? -0.202 2.565 -4.216 1.00 95.19 98 LYS A C 1
ATOM 774 O O . LYS A 1 98 ? -0.633 2.565 -3.069 1.00 95.19 98 LYS A O 1
ATOM 779 N N . ARG A 1 99 ? -0.995 2.460 -5.287 1.00 97.38 99 ARG A N 1
ATOM 780 C CA . ARG A 1 99 ? -2.462 2.378 -5.220 1.00 97.38 99 ARG A CA 1
ATOM 781 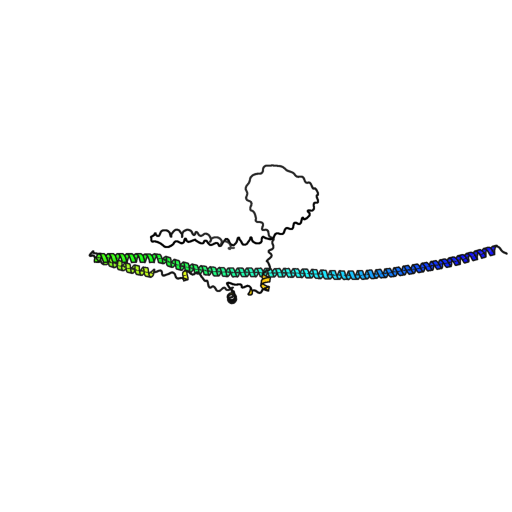C C . ARG A 1 99 ? -2.933 1.210 -4.349 1.00 97.38 99 ARG A C 1
ATOM 783 O O . ARG A 1 99 ? -3.827 1.390 -3.527 1.00 97.38 99 ARG A O 1
ATOM 790 N N . LEU A 1 100 ? -2.325 0.032 -4.495 1.00 95.38 100 LEU A N 1
ATOM 791 C CA . LEU A 1 100 ? -2.653 -1.152 -3.694 1.00 95.38 100 LEU A CA 1
ATOM 792 C C . LEU A 1 100 ? -2.276 -0.977 -2.219 1.00 95.38 100 LEU A C 1
ATOM 794 O O . LEU A 1 100 ? -3.051 -1.357 -1.342 1.00 95.38 100 LEU A O 1
ATOM 798 N N . ARG A 1 101 ? -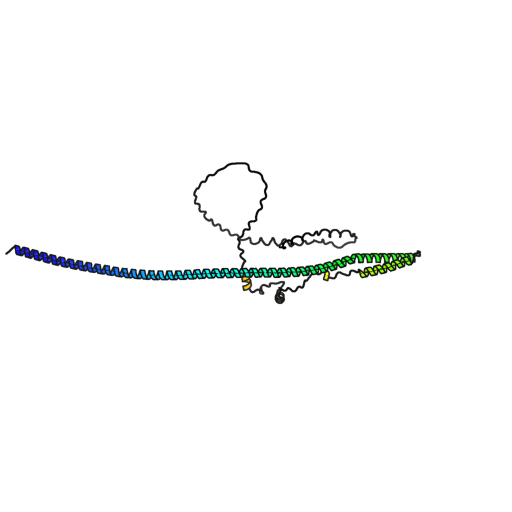1.119 -0.366 -1.929 1.00 95.75 101 ARG A N 1
ATOM 799 C CA . ARG A 1 101 ? -0.733 -0.023 -0.550 1.00 95.75 101 ARG A CA 1
ATOM 800 C C . ARG A 1 101 ? -1.728 0.949 0.076 1.00 95.75 101 ARG A C 1
ATOM 802 O O . ARG A 1 101 ? -2.186 0.690 1.184 1.00 95.75 101 ARG A O 1
ATOM 809 N N . ASP A 1 102 ? -2.089 2.011 -0.637 1.00 95.12 102 ASP A N 1
ATOM 810 C CA . ASP A 1 102 ? -3.030 3.024 -0.154 1.00 95.12 102 ASP A CA 1
ATOM 811 C C . ASP A 1 102 ? -4.436 2.422 0.057 1.00 95.12 102 ASP A C 1
ATOM 813 O O . ASP A 1 102 ? -5.057 2.673 1.091 1.00 95.12 102 ASP A O 1
ATOM 817 N N . SER A 1 103 ? -4.899 1.543 -0.848 1.00 94.56 103 SER A N 1
ATOM 818 C CA . SER A 1 103 ? -6.147 0.772 -0.678 1.00 94.56 103 SER A CA 1
ATOM 819 C C . SER A 1 103 ? -6.107 -0.074 0.589 1.00 94.56 103 SER A C 1
ATOM 821 O O . SER A 1 103 ? -6.996 0.020 1.432 1.00 94.56 103 SER A O 1
ATOM 823 N N . ARG A 1 104 ? -5.034 -0.850 0.783 1.00 93.94 104 ARG A N 1
ATOM 824 C CA . ARG A 1 104 ? -4.894 -1.711 1.959 1.00 93.94 104 ARG A CA 1
ATOM 825 C C . ARG A 1 104 ? -4.850 -0.913 3.260 1.00 93.94 104 ARG A C 1
ATOM 827 O O . ARG A 1 104 ? -5.425 -1.350 4.255 1.00 93.94 104 ARG A O 1
ATOM 834 N N . ILE A 1 105 ? -4.168 0.233 3.270 1.00 94.88 105 ILE A N 1
ATOM 835 C CA . ILE A 1 105 ? -4.139 1.132 4.429 1.00 94.88 105 ILE A CA 1
ATOM 836 C C . ILE A 1 105 ? -5.560 1.592 4.753 1.00 94.88 105 ILE A C 1
ATOM 838 O O . ILE A 1 105 ? -5.992 1.449 5.893 1.00 94.88 105 ILE A O 1
ATOM 842 N N . LEU A 1 106 ? -6.310 2.064 3.754 1.00 93.94 106 LEU A N 1
ATOM 843 C CA . LEU A 1 106 ? -7.688 2.514 3.940 1.00 93.94 106 LEU A CA 1
ATOM 844 C C . LEU A 1 106 ? -8.593 1.406 4.503 1.00 93.94 106 LEU A C 1
ATOM 846 O O . LEU A 1 106 ? -9.344 1.648 5.449 1.00 93.94 106 LEU A O 1
ATOM 850 N N . GLU A 1 107 ? -8.512 0.196 3.947 1.00 94.00 107 GLU A N 1
ATOM 851 C CA . GLU A 1 107 ? -9.277 -0.974 4.395 1.00 94.00 107 GLU A CA 1
ATOM 852 C C . GLU A 1 107 ? -8.991 -1.306 5.866 1.00 94.00 107 GLU A C 1
ATOM 854 O O . GLU A 1 107 ? -9.913 -1.406 6.681 1.00 94.00 107 GLU A O 1
ATOM 859 N N . VAL A 1 108 ? -7.707 -1.412 6.228 1.00 93.38 108 VAL A N 1
ATOM 860 C CA . VAL A 1 108 ? -7.270 -1.725 7.597 1.00 93.38 108 VAL A CA 1
ATOM 861 C C . VAL A 1 108 ? -7.670 -0.624 8.569 1.00 93.38 108 VAL A C 1
ATOM 863 O O . VAL A 1 108 ? -8.140 -0.928 9.664 1.00 93.38 108 VAL A O 1
ATOM 866 N N . THR A 1 109 ? -7.515 0.645 8.193 1.00 94.44 109 THR A N 1
ATOM 867 C CA . THR A 1 109 ? -7.904 1.776 9.041 1.00 94.44 109 THR A CA 1
ATOM 868 C C . THR A 1 109 ? -9.410 1.783 9.280 1.00 94.44 109 THR A C 1
ATOM 870 O O . THR A 1 109 ? -9.844 1.952 10.419 1.00 94.44 109 THR A O 1
ATOM 873 N N . ARG A 1 110 ? -10.216 1.544 8.239 1.00 93.56 110 ARG A N 1
ATOM 874 C CA . ARG A 1 110 ? -11.676 1.501 8.369 1.00 93.56 110 ARG A CA 1
ATOM 875 C C . ARG A 1 110 ? -12.135 0.347 9.261 1.00 93.56 110 ARG A C 1
ATOM 877 O O . ARG A 1 110 ? -13.009 0.555 10.099 1.00 93.56 110 ARG A O 1
ATOM 884 N N . GLU A 1 111 ? -11.553 -0.842 9.115 1.00 92.88 111 GLU A N 1
ATOM 885 C CA . GLU A 1 111 ? -11.904 -1.980 9.977 1.00 92.88 111 GLU A CA 1
ATOM 886 C C . GLU A 1 111 ? -11.427 -1.804 11.408 1.00 92.88 111 GLU A C 1
ATOM 888 O O . GLU A 1 111 ? -12.187 -2.074 12.333 1.00 92.88 111 GLU A O 1
ATOM 893 N N . THR A 1 112 ? -10.212 -1.291 11.602 1.00 91.44 112 THR A N 1
ATOM 894 C CA . THR A 1 112 ? -9.701 -0.964 12.938 1.00 91.44 112 THR A CA 1
ATOM 895 C C . THR A 1 112 ? -10.643 0.010 13.640 1.00 91.44 112 THR A C 1
ATOM 897 O O . THR A 1 112 ? -11.112 -0.292 14.732 1.00 91.44 112 THR A O 1
ATOM 900 N N . GLY A 1 113 ? -11.029 1.109 12.980 1.00 93.00 113 GLY A N 1
ATOM 901 C CA . GLY A 1 113 ? -11.961 2.083 13.553 1.00 93.00 113 GLY A CA 1
ATOM 902 C C . GLY A 1 113 ? -13.337 1.491 13.876 1.00 93.00 113 GLY A C 1
ATOM 903 O O . GLY A 1 113 ? -13.920 1.802 14.914 1.00 93.00 113 GLY A O 1
ATOM 904 N N . ARG A 1 114 ? -13.853 0.586 13.034 1.00 92.69 114 ARG A N 1
ATOM 905 C CA . ARG A 1 114 ? -15.124 -0.106 13.293 1.00 92.69 114 ARG A CA 1
ATOM 906 C C . ARG A 1 114 ? -15.038 -1.044 14.499 1.00 92.69 114 ARG A C 1
ATOM 908 O O . ARG A 1 114 ? -15.920 -1.021 15.354 1.00 92.69 114 ARG A O 1
ATOM 915 N N . VAL A 1 115 ? -13.981 -1.853 14.579 1.00 91.12 115 VAL A N 1
ATOM 916 C CA . VAL A 1 115 ? -13.736 -2.767 15.705 1.00 91.12 115 VAL A CA 1
ATOM 917 C C . VAL A 1 115 ? -13.549 -1.981 17.001 1.00 91.12 115 VAL A C 1
ATOM 919 O O . VAL A 1 115 ? -14.136 -2.337 18.021 1.00 91.12 115 VAL A O 1
ATOM 922 N N . GLU A 1 116 ? -12.776 -0.897 16.972 1.00 92.19 116 GLU A N 1
ATOM 923 C CA . GLU A 1 116 ? -12.558 -0.018 18.123 1.00 92.19 116 GLU A CA 1
ATOM 924 C C . GLU A 1 116 ? -13.856 0.641 18.598 1.00 92.19 116 GLU A C 1
ATOM 926 O O . GLU A 1 116 ? -14.115 0.674 19.805 1.00 92.19 116 GLU A O 1
ATOM 931 N N . ALA A 1 117 ? -14.703 1.110 17.677 1.00 92.44 117 ALA A N 1
ATOM 932 C CA . ALA A 1 117 ? -16.003 1.686 18.009 1.00 92.44 117 ALA A CA 1
ATOM 933 C C . ALA A 1 117 ? -16.921 0.661 18.696 1.00 92.44 117 ALA A C 1
ATOM 935 O O . ALA A 1 117 ? -17.500 0.959 19.741 1.00 92.44 117 ALA A O 1
ATOM 936 N N . GLU A 1 118 ? -17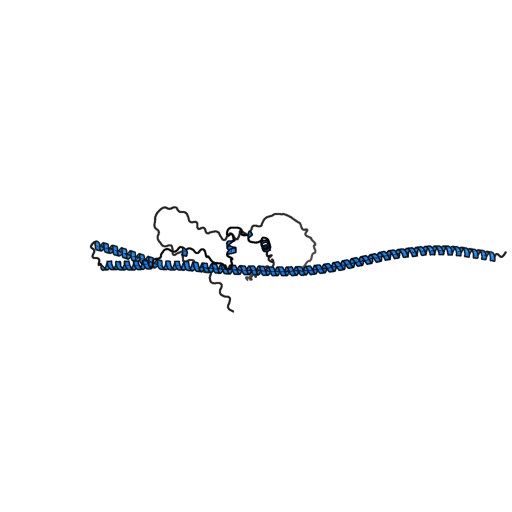.002 -0.564 18.173 1.00 91.56 118 GLU A N 1
ATOM 937 C CA . GLU A 1 118 ? -17.812 -1.635 18.768 1.00 91.56 118 GLU A CA 1
ATOM 938 C C . GLU A 1 118 ? -17.257 -2.123 20.112 1.00 91.56 118 GLU A C 1
ATOM 940 O O . GLU A 1 118 ? -18.015 -2.312 21.069 1.00 91.56 118 GLU A O 1
ATOM 945 N N . MET A 1 119 ? -15.930 -2.258 20.238 1.00 91.38 119 MET A N 1
ATOM 946 C CA . MET A 1 119 ? -15.275 -2.545 21.520 1.00 91.38 119 MET A CA 1
ATOM 947 C C . MET A 1 119 ? -15.617 -1.471 22.551 1.00 91.38 119 MET A C 1
ATOM 949 O O . MET A 1 119 ? -15.980 -1.794 23.683 1.00 91.38 119 MET A O 1
ATOM 953 N N . THR A 1 120 ? -15.532 -0.201 22.150 1.00 91.94 120 THR A N 1
ATOM 954 C CA . THR A 1 120 ? -15.841 0.944 23.008 1.00 91.94 120 THR A CA 1
ATOM 955 C C . THR A 1 120 ? -17.306 0.918 23.423 1.00 91.94 120 THR A C 1
ATOM 957 O O . THR A 1 120 ? -17.595 0.967 24.613 1.00 91.94 120 THR A O 1
ATOM 960 N N . ALA A 1 121 ? -18.239 0.738 22.485 1.00 91.31 121 ALA A N 1
ATOM 961 C CA . ALA A 1 121 ? -19.668 0.664 22.780 1.00 91.31 121 ALA A CA 1
ATOM 962 C C . ALA A 1 121 ? -20.013 -0.509 23.713 1.00 91.31 121 ALA A C 1
ATOM 964 O O . ALA A 1 121 ? -20.828 -0.373 24.632 1.00 91.31 121 ALA A O 1
ATOM 965 N N . LYS A 1 122 ? -19.390 -1.676 23.513 1.00 89.31 122 LYS A N 1
ATOM 966 C CA . LYS A 1 122 ? -19.559 -2.838 24.395 1.00 89.31 122 LYS A CA 1
ATOM 967 C C . LYS A 1 122 ? -19.009 -2.567 25.797 1.00 89.31 122 LYS A C 1
ATOM 969 O O . LYS A 1 122 ? -19.706 -2.826 26.776 1.00 89.31 122 LYS A O 1
ATOM 974 N N . ALA A 1 123 ? -17.812 -1.992 25.900 1.00 89.94 123 ALA A N 1
ATOM 975 C CA . ALA A 1 123 ? -17.216 -1.616 27.177 1.00 89.94 123 ALA A CA 1
ATOM 976 C C . ALA A 1 123 ? -18.057 -0.555 27.905 1.00 89.94 123 ALA A C 1
ATOM 978 O O . ALA A 1 123 ? -18.356 -0.716 29.084 1.00 89.94 123 ALA A O 1
ATOM 979 N N . SER A 1 124 ? -18.512 0.489 27.209 1.00 91.31 124 SER A N 1
ATOM 980 C CA . SER A 1 124 ? -19.364 1.536 27.781 1.00 91.31 124 SER A CA 1
ATOM 981 C C . SER A 1 124 ? -20.679 0.983 28.326 1.00 91.31 124 SER A C 1
ATOM 983 O O . SER A 1 124 ? -21.085 1.386 29.415 1.00 91.31 124 SER A O 1
ATOM 985 N N . ARG A 1 125 ? -21.319 0.036 27.622 1.00 89.62 125 ARG A N 1
ATOM 986 C CA . ARG A 1 125 ? -22.521 -0.661 28.117 1.00 89.62 125 ARG A CA 1
ATOM 987 C C . ARG A 1 125 ? -22.233 -1.451 29.392 1.00 89.62 125 ARG A C 1
ATOM 989 O O . ARG A 1 125 ? -22.945 -1.282 30.376 1.00 89.62 125 ARG A O 1
ATOM 996 N N . CYS A 1 126 ? -21.157 -2.237 29.403 1.00 88.44 126 CYS A N 1
ATOM 997 C CA . CYS A 1 126 ? -20.708 -2.964 30.592 1.00 88.44 126 CYS A CA 1
ATOM 998 C C . CYS A 1 126 ? -20.482 -2.014 31.785 1.00 88.44 126 CYS A C 1
ATOM 1000 O O . CYS A 1 126 ? -21.062 -2.201 32.855 1.00 88.44 126 CYS A O 1
ATOM 1002 N N . PHE A 1 127 ? -19.711 -0.940 31.601 1.00 88.50 127 PHE A N 1
ATOM 1003 C CA . PHE A 1 127 ? -19.444 0.015 32.676 1.00 88.50 127 PHE A CA 1
ATOM 1004 C C . PHE A 1 127 ? -20.695 0.777 33.123 1.00 88.50 127 PHE A C 1
ATOM 1006 O O . PHE A 1 127 ? -20.818 1.102 34.302 1.00 88.50 127 PHE A O 1
ATOM 1013 N N . ALA A 1 128 ? -21.636 1.072 32.223 1.00 90.44 128 ALA A N 1
ATOM 1014 C CA . ALA A 1 128 ? -22.921 1.658 32.596 1.00 90.44 128 ALA A CA 1
ATOM 1015 C C . ALA A 1 128 ? -23.742 0.703 33.479 1.00 90.44 128 ALA A C 1
ATOM 1017 O O . ALA A 1 128 ? -24.231 1.126 34.526 1.00 90.44 128 ALA A O 1
ATOM 1018 N N . ASN A 1 129 ? -23.808 -0.583 33.120 1.00 88.44 129 ASN A N 1
ATOM 1019 C CA . ASN A 1 129 ? -24.487 -1.607 33.916 1.00 88.44 129 ASN A CA 1
ATOM 1020 C C . ASN A 1 129 ? -23.860 -1.750 35.311 1.00 88.44 129 ASN A C 1
ATOM 1022 O O . ASN A 1 129 ? -24.579 -1.790 36.309 1.00 88.44 129 ASN A O 1
ATOM 1026 N N . ILE A 1 130 ? -22.525 -1.781 35.394 1.00 88.12 130 ILE A N 1
ATOM 1027 C CA . ILE A 1 130 ? -21.801 -1.866 36.671 1.00 88.12 130 ILE A CA 1
ATOM 1028 C C . ILE A 1 130 ? -22.058 -0.621 37.527 1.00 88.12 130 ILE A C 1
ATOM 1030 O O . ILE A 1 130 ? -22.369 -0.757 38.707 1.00 88.12 130 ILE A O 1
ATOM 1034 N N . ARG A 1 131 ? -21.995 0.585 36.946 1.00 89.25 131 ARG A N 1
ATOM 1035 C CA . ARG A 1 131 ? -22.280 1.832 37.679 1.00 89.25 131 ARG A CA 1
ATOM 1036 C C . ARG A 1 131 ? -23.698 1.857 38.239 1.00 89.25 131 ARG A C 1
ATOM 1038 O O . ARG A 1 131 ? -23.862 2.099 39.426 1.00 89.25 131 ARG A O 1
ATOM 1045 N N . SER A 1 132 ? -24.699 1.505 37.432 1.00 88.56 132 SER A N 1
ATOM 1046 C CA . SER A 1 132 ? -26.098 1.439 37.881 1.00 88.56 132 SER A CA 1
ATOM 1047 C C . SER A 1 132 ? -26.319 0.420 39.011 1.00 88.56 132 SER A C 1
ATOM 1049 O O . SER A 1 132 ? -27.194 0.588 39.863 1.00 88.56 132 SER A O 1
ATOM 1051 N N . ARG A 1 133 ? -25.537 -0.666 39.045 1.00 86.44 133 ARG A N 1
ATOM 1052 C CA . ARG A 1 133 ? -25.557 -1.624 40.161 1.00 86.44 133 ARG A CA 1
ATOM 1053 C C . ARG A 1 133 ? -24.918 -1.042 41.414 1.00 86.44 133 ARG A C 1
ATOM 1055 O O . ARG A 1 133 ? -25.512 -1.150 42.481 1.00 86.44 133 ARG A O 1
ATOM 1062 N N . GLU A 1 134 ? -23.751 -0.421 41.279 1.00 90.00 134 GLU A N 1
ATOM 1063 C CA . GLU A 1 134 ? -23.042 0.176 42.412 1.00 90.00 134 GLU A CA 1
ATOM 1064 C C . GLU A 1 134 ? -23.845 1.327 43.040 1.00 90.00 134 GLU A C 1
ATOM 1066 O O . GLU A 1 134 ? -23.933 1.418 44.260 1.00 90.00 134 GLU A O 1
ATOM 1071 N N . GLU A 1 135 ? -24.529 2.138 42.227 1.00 91.12 135 GLU A N 1
ATOM 1072 C CA . GLU A 1 135 ? -25.426 3.205 42.695 1.00 91.12 135 GLU A CA 1
ATOM 1073 C C . GLU A 1 135 ? -26.583 2.677 43.558 1.00 91.12 135 GLU A C 1
ATOM 1075 O O . GLU A 1 135 ? -26.957 3.316 44.539 1.00 91.12 135 GLU A O 1
ATOM 1080 N N . ARG A 1 136 ? -27.132 1.495 43.240 1.00 90.31 136 ARG A N 1
ATOM 1081 C CA . ARG A 1 136 ? -28.207 0.859 44.028 1.00 90.31 136 ARG A CA 1
ATOM 1082 C C . ARG A 1 136 ? -27.702 0.128 45.268 1.00 90.31 136 ARG A C 1
ATOM 1084 O O . ARG A 1 136 ? -28.469 -0.080 46.205 1.00 90.31 136 ARG A O 1
ATOM 1091 N N . ARG A 1 137 ? -26.425 -0.254 45.287 1.00 90.88 137 ARG A N 1
ATOM 1092 C CA . ARG A 1 137 ? -25.831 -1.056 46.359 1.00 90.88 137 ARG A CA 1
ATOM 1093 C C . ARG A 1 137 ? -25.809 -0.319 47.698 1.00 90.88 137 ARG A C 1
ATOM 1095 O O . ARG A 1 137 ? -26.175 -0.911 48.704 1.00 90.88 137 ARG A O 1
ATOM 1102 N N . GLY A 1 138 ? -25.442 0.964 47.704 1.00 91.62 138 GLY A N 1
ATOM 1103 C CA . GLY A 1 138 ? -25.439 1.782 48.925 1.00 91.62 138 GLY A CA 1
ATOM 1104 C C . GLY A 1 138 ? -26.821 1.863 49.593 1.00 91.62 138 GLY A C 1
ATOM 1105 O O . GLY A 1 138 ? -26.950 1.455 50.745 1.00 91.62 138 GLY A O 1
ATOM 1106 N N . PRO A 1 139 ? -27.866 2.315 48.873 1.00 94.56 139 PRO A N 1
ATOM 1107 C CA . PRO A 1 139 ? -29.238 2.324 49.380 1.00 94.56 139 PRO A CA 1
ATOM 1108 C C . PRO A 1 139 ? -29.750 0.942 49.813 1.00 94.56 139 PRO A C 1
ATOM 1110 O O . PRO A 1 139 ? -30.436 0.831 50.824 1.00 94.56 139 PRO A O 1
ATOM 1113 N N . TYR A 1 140 ? -29.402 -0.121 49.081 1.00 94.31 140 TYR A N 1
ATOM 1114 C CA . TYR A 1 140 ? -29.768 -1.489 49.454 1.00 94.31 140 TYR A CA 1
ATOM 1115 C C . TYR A 1 140 ? -29.151 -1.919 50.793 1.00 94.31 140 TYR A C 1
ATOM 1117 O O . TYR A 1 140 ? -29.850 -2.458 51.654 1.00 94.31 140 TYR A O 1
ATOM 1125 N N . ASP A 1 141 ? -27.850 -1.676 50.975 1.00 93.75 141 ASP A N 1
ATOM 1126 C CA . ASP A 1 141 ? -27.132 -2.015 52.206 1.00 93.75 141 ASP A CA 1
ATOM 1127 C C . ASP A 1 141 ? -27.687 -1.214 53.403 1.00 93.75 141 ASP A C 1
ATOM 1129 O O . ASP A 1 141 ? -27.870 -1.778 54.485 1.00 93.75 141 ASP A O 1
ATOM 1133 N N . GLU A 1 142 ? -28.044 0.059 53.193 1.00 95.75 142 GLU A N 1
ATOM 1134 C CA . GLU A 1 142 ? -28.696 0.912 54.197 1.00 95.75 142 GLU A CA 1
ATOM 1135 C C . GLU A 1 142 ? -30.087 0.383 54.583 1.00 95.75 142 GLU A C 1
ATOM 1137 O O . GLU A 1 142 ? -30.366 0.174 55.764 1.00 95.75 142 GLU A O 1
ATOM 1142 N N . ALA A 1 143 ? -30.947 0.075 53.607 1.00 96.12 143 ALA A N 1
ATOM 1143 C CA . ALA A 1 143 ? -32.277 -0.478 53.871 1.00 96.12 143 ALA A CA 1
ATOM 1144 C C . ALA A 1 143 ? -32.196 -1.805 54.648 1.00 96.12 143 ALA A C 1
ATOM 1146 O O . ALA A 1 143 ? -32.953 -2.030 55.594 1.00 96.12 143 ALA A O 1
ATOM 1147 N N . ARG A 1 144 ? -31.226 -2.671 54.324 1.00 95.44 144 ARG A N 1
ATOM 1148 C CA . ARG A 1 144 ? -30.984 -3.914 55.078 1.00 95.44 144 ARG A CA 1
ATOM 1149 C C . ARG A 1 144 ? -30.508 -3.671 56.503 1.00 95.44 144 ARG A C 1
ATOM 1151 O O . ARG A 1 144 ? -30.899 -4.425 57.402 1.00 95.44 144 ARG A O 1
ATOM 1158 N N . LEU A 1 145 ? -29.650 -2.675 56.712 1.00 96.50 145 LEU A N 1
ATOM 1159 C CA . LEU A 1 145 ? -29.184 -2.291 58.040 1.00 96.50 145 LEU A CA 1
ATOM 1160 C C . LEU A 1 145 ? -30.359 -1.804 58.893 1.00 96.50 145 LEU A C 1
ATOM 1162 O O . LEU A 1 145 ? -30.560 -2.315 59.995 1.00 96.50 145 LEU A O 1
ATOM 1166 N N . LEU A 1 146 ? -31.172 -0.893 58.353 1.00 97.12 146 LEU A N 1
ATOM 1167 C CA . LEU A 1 146 ? -32.345 -0.337 59.028 1.00 97.12 146 LEU A CA 1
ATOM 1168 C C . LEU A 1 146 ? -33.411 -1.401 59.312 1.00 97.12 146 LEU A C 1
ATOM 1170 O O . LEU A 1 146 ? -33.944 -1.444 60.420 1.00 97.12 146 LEU A O 1
ATOM 1174 N N . TYR A 1 147 ? -33.661 -2.314 58.369 1.00 96.88 147 TYR A N 1
ATOM 1175 C CA . TYR A 1 147 ? -34.511 -3.487 58.593 1.00 96.88 147 TYR A CA 1
ATOM 1176 C C . TYR A 1 147 ? -33.996 -4.335 59.764 1.00 96.88 147 TYR A C 1
ATOM 1178 O O . TYR A 1 147 ? -34.746 -4.652 60.685 1.00 96.88 147 TYR A O 1
ATOM 1186 N N . SER A 1 148 ? -32.701 -4.668 59.764 1.00 97.06 148 SER A N 1
ATOM 1187 C CA . SER A 1 148 ? -32.089 -5.497 60.813 1.00 97.06 148 SER A CA 1
ATOM 1188 C C . SER A 1 148 ? -32.135 -4.811 62.181 1.00 97.06 148 SER A C 1
ATOM 1190 O O . SER A 1 148 ? -32.354 -5.471 63.198 1.00 97.06 148 SER A O 1
ATOM 1192 N N . GLN A 1 149 ? -31.962 -3.487 62.210 1.00 97.75 149 GLN A N 1
ATOM 1193 C CA . GLN A 1 149 ? -32.083 -2.680 63.417 1.00 97.75 149 GLN A CA 1
ATOM 1194 C C . GLN A 1 149 ? -33.523 -2.674 63.937 1.00 97.75 149 GLN A C 1
ATOM 1196 O O . GLN A 1 149 ? -33.729 -2.977 65.110 1.00 97.75 149 GLN A O 1
ATOM 1201 N N . ALA A 1 150 ? -34.510 -2.388 63.081 1.00 97.25 150 ALA A N 1
ATOM 1202 C CA . ALA A 1 150 ? -35.924 -2.396 63.453 1.00 97.25 150 ALA A CA 1
ATOM 1203 C C . ALA A 1 150 ? -36.352 -3.774 63.981 1.00 97.25 150 ALA A C 1
ATOM 1205 O O . ALA A 1 150 ? -36.901 -3.855 65.080 1.00 97.25 150 ALA A O 1
ATOM 1206 N N . PHE A 1 151 ? -35.967 -4.844 63.277 1.00 97.50 151 PHE A N 1
ATOM 1207 C CA . PHE A 1 151 ? -36.186 -6.232 63.685 1.00 97.50 151 PHE A CA 1
ATOM 1208 C C . PHE A 1 151 ? -35.584 -6.549 65.054 1.00 97.50 151 PHE A C 1
ATOM 1210 O O . PHE A 1 151 ? -36.261 -7.085 65.936 1.00 97.50 151 PHE A O 1
ATOM 1217 N N . GLY A 1 152 ? -34.312 -6.198 65.261 1.00 97.25 152 GLY A N 1
ATOM 1218 C CA . GLY A 1 152 ? -33.630 -6.405 66.536 1.00 97.25 152 GLY A CA 1
ATOM 1219 C C . GLY A 1 152 ? -34.286 -5.626 67.677 1.00 97.25 152 GLY A C 1
ATOM 1220 O O . GLY A 1 152 ? -34.544 -6.187 68.743 1.00 97.25 152 GLY A O 1
ATOM 1221 N N . THR A 1 153 ? -34.611 -4.350 67.455 1.00 96.81 153 THR A N 1
ATOM 1222 C CA . THR A 1 153 ? -35.263 -3.503 68.461 1.00 96.81 153 THR A CA 1
ATOM 1223 C C . THR A 1 153 ? -36.664 -4.001 68.797 1.00 96.81 153 THR A C 1
ATOM 1225 O O . THR A 1 153 ? -36.976 -4.126 69.982 1.00 96.81 153 THR A O 1
ATOM 1228 N N . ARG A 1 154 ? -37.483 -4.372 67.802 1.00 97.38 154 ARG A N 1
ATOM 1229 C CA . ARG A 1 154 ? -38.797 -4.979 68.044 1.00 97.38 154 ARG A CA 1
ATOM 1230 C C . ARG A 1 154 ? -38.670 -6.227 68.905 1.00 97.38 154 ARG A C 1
ATOM 1232 O O . ARG A 1 154 ? -39.382 -6.346 69.897 1.00 97.38 154 ARG A O 1
ATOM 1239 N N . LYS A 1 155 ? -37.746 -7.135 68.569 1.00 97.75 155 LYS A N 1
ATOM 1240 C CA . LYS A 1 155 ? -37.530 -8.375 69.331 1.00 97.75 155 LYS A CA 1
ATOM 1241 C C . LYS A 1 155 ? -37.130 -8.110 70.782 1.00 97.75 155 LYS A C 1
ATOM 1243 O O . LYS A 1 155 ? -37.647 -8.774 71.679 1.00 97.75 155 LYS A O 1
ATOM 1248 N N . CYS A 1 156 ? -36.274 -7.120 71.029 1.00 96.88 156 CYS A N 1
ATOM 1249 C CA . CYS A 1 156 ? -35.922 -6.703 72.387 1.00 96.88 156 CYS A CA 1
ATOM 1250 C C . CYS A 1 156 ? -37.127 -6.132 73.154 1.00 96.88 156 CYS A C 1
ATOM 1252 O O . CYS A 1 156 ? -37.331 -6.487 74.313 1.00 96.88 156 CYS A O 1
ATOM 1254 N N . LEU A 1 157 ? -37.943 -5.281 72.522 1.00 96.38 157 LEU A N 1
ATOM 1255 C CA . LEU A 1 157 ? -39.145 -4.713 73.146 1.00 96.38 157 LEU A CA 1
ATOM 1256 C C . LEU A 1 157 ? -40.204 -5.787 73.440 1.00 96.38 157 LEU A C 1
ATOM 1258 O O . LEU A 1 157 ? -40.790 -5.780 74.520 1.00 96.38 157 LEU A O 1
ATOM 1262 N N . GLU A 1 158 ? -40.410 -6.739 72.526 1.00 96.06 158 GLU A N 1
ATOM 1263 C CA . GLU A 1 158 ? -41.278 -7.907 72.734 1.00 96.06 158 GLU A CA 1
ATOM 1264 C C . GLU A 1 158 ? -40.816 -8.738 73.941 1.00 96.06 158 GLU A C 1
ATOM 1266 O O . GLU A 1 158 ? -41.634 -9.109 74.784 1.00 96.06 158 GLU A O 1
ATOM 1271 N N . ALA A 1 159 ? -39.507 -8.985 74.066 1.00 97.06 159 ALA A N 1
ATOM 1272 C CA . ALA A 1 159 ? -38.938 -9.735 75.183 1.00 97.06 159 ALA A CA 1
ATOM 1273 C C . ALA A 1 159 ? -39.082 -8.997 76.525 1.00 97.06 159 ALA A C 1
ATOM 1275 O O . ALA A 1 159 ? -39.496 -9.596 77.516 1.00 97.06 159 ALA A O 1
ATOM 1276 N N . LEU A 1 160 ? -38.790 -7.692 76.563 1.00 95.75 160 LEU A N 1
ATOM 1277 C CA . LEU A 1 160 ? -38.941 -6.874 77.770 1.00 95.75 160 LEU A CA 1
ATOM 1278 C C . LEU A 1 160 ? -40.405 -6.777 78.212 1.00 95.75 160 LEU A C 1
ATOM 1280 O O . LEU A 1 160 ? -40.692 -6.898 79.404 1.00 95.75 160 LEU A O 1
ATOM 1284 N N . LYS A 1 161 ? -41.333 -6.617 77.263 1.00 95.69 161 LYS A N 1
ATOM 1285 C CA . LYS A 1 161 ? -42.771 -6.657 77.537 1.00 95.69 161 LYS A CA 1
ATOM 1286 C C . LYS A 1 161 ? -43.194 -8.020 78.095 1.00 95.69 161 LYS A C 1
ATOM 1288 O O . LYS A 1 161 ? -43.911 -8.076 79.088 1.00 95.69 161 LYS A O 1
ATOM 1293 N N . GLY A 1 162 ? -42.704 -9.116 77.508 1.00 95.12 162 GLY A N 1
ATOM 1294 C CA . GLY A 1 162 ? -42.939 -10.478 78.003 1.00 95.12 162 GLY A CA 1
ATOM 1295 C C . GLY A 1 162 ? -42.368 -10.741 79.403 1.00 95.12 162 GLY A C 1
ATOM 1296 O O . GLY A 1 162 ? -42.917 -11.555 80.139 1.00 95.12 162 GLY A O 1
ATOM 1297 N N . ALA A 1 163 ? -41.314 -10.022 79.799 1.00 95.75 163 ALA A N 1
ATOM 1298 C CA . ALA A 1 163 ? -40.720 -10.075 81.137 1.00 95.75 163 ALA A CA 1
ATOM 1299 C C . ALA A 1 163 ? -41.463 -9.227 82.195 1.00 95.75 163 ALA A C 1
ATOM 1301 O O . ALA A 1 163 ? -41.011 -9.161 83.336 1.00 95.75 163 ALA A O 1
ATOM 1302 N N . GLY A 1 164 ? -42.583 -8.584 81.840 1.00 93.00 164 GLY A N 1
ATOM 1303 C CA . GLY A 1 164 ? -43.418 -7.815 82.770 1.00 93.00 164 GLY A CA 1
ATOM 1304 C C . GLY A 1 164 ? -43.107 -6.318 82.847 1.00 93.00 164 GLY A C 1
ATOM 1305 O O . GLY A 1 164 ? -43.544 -5.668 83.790 1.00 93.00 164 GLY A O 1
ATOM 1306 N N . ASN A 1 165 ? -42.362 -5.760 81.885 1.00 95.19 165 ASN A N 1
ATOM 1307 C CA . ASN A 1 165 ? -42.161 -4.310 81.796 1.00 95.19 165 ASN A CA 1
ATOM 1308 C C . ASN A 1 165 ? -43.349 -3.632 81.091 1.00 95.19 165 ASN A C 1
ATOM 1310 O O . ASN A 1 165 ? -43.839 -4.139 80.076 1.00 95.19 165 ASN A O 1
ATOM 1314 N N . ASP A 1 166 ? -43.741 -2.444 81.561 1.00 93.38 166 ASP A N 1
ATOM 1315 C CA . ASP A 1 166 ? -44.824 -1.628 80.991 1.00 93.38 166 ASP A CA 1
ATOM 1316 C C . ASP A 1 166 ? -44.405 -0.948 79.674 1.00 93.38 166 ASP A C 1
ATOM 1318 O O . ASP A 1 166 ? -44.232 0.269 79.587 1.00 93.38 166 ASP A O 1
ATOM 1322 N N . ILE A 1 167 ? -44.213 -1.744 78.620 1.00 94.50 167 ILE A N 1
ATOM 1323 C CA . ILE A 1 167 ? -43.897 -1.245 77.278 1.00 94.50 167 ILE A CA 1
ATOM 1324 C C . ILE A 1 167 ? -45.194 -1.029 76.483 1.00 94.50 167 ILE A C 1
ATOM 1326 O O . ILE A 1 167 ? -45.936 -1.993 76.240 1.00 94.50 167 ILE A O 1
ATOM 1330 N N . PRO A 1 168 ? -45.467 0.205 76.009 1.00 95.31 168 PRO A N 1
ATOM 1331 C CA . PRO A 1 168 ? -46.617 0.483 75.158 1.00 95.31 168 PRO A CA 1
ATOM 1332 C C . PRO A 1 168 ? -46.600 -0.374 73.887 1.00 95.31 168 PRO A C 1
ATOM 1334 O O . PRO A 1 168 ? -45.592 -0.434 73.183 1.00 95.31 168 PRO A O 1
ATOM 1337 N N . GLN A 1 169 ? -47.735 -0.999 73.551 1.00 95.25 169 GLN A N 1
ATOM 1338 C CA . GLN A 1 169 ? -47.859 -1.788 72.315 1.00 95.25 169 GLN A CA 1
ATOM 1339 C C . GLN A 1 169 ? -47.610 -0.931 71.066 1.00 95.25 169 GLN A C 1
ATOM 1341 O O . GLN A 1 169 ? -46.957 -1.393 70.139 1.00 95.25 169 GLN A O 1
ATOM 1346 N N . ALA A 1 170 ? -48.018 0.341 71.099 1.00 95.31 170 ALA A N 1
ATOM 1347 C CA . ALA A 1 170 ? -47.778 1.295 70.019 1.00 95.31 170 ALA A CA 1
ATOM 1348 C C . ALA A 1 170 ? -46.288 1.416 69.641 1.00 95.31 170 ALA A C 1
ATOM 1350 O O . ALA A 1 170 ? -45.965 1.567 68.466 1.00 95.31 170 ALA A O 1
ATOM 1351 N N . SER A 1 171 ? -45.370 1.298 70.611 1.00 94.25 171 SER A N 1
ATOM 1352 C CA . SER A 1 171 ? -43.928 1.322 70.341 1.00 94.25 171 SER A CA 1
ATOM 1353 C C . SER A 1 171 ? -43.465 0.079 69.579 1.00 94.25 171 SER A C 1
ATOM 1355 O O . SER A 1 171 ? -42.591 0.187 68.729 1.00 94.25 171 SER A O 1
ATOM 1357 N N . ILE A 1 172 ? -44.047 -1.090 69.863 1.00 95.44 172 ILE A N 1
ATOM 1358 C CA . ILE A 1 172 ? -43.755 -2.346 69.153 1.00 95.44 172 ILE A CA 1
ATOM 1359 C C . ILE A 1 172 ? -44.329 -2.284 67.734 1.00 95.44 172 ILE A C 1
ATOM 1361 O O . ILE A 1 172 ? -43.613 -2.576 66.778 1.00 95.44 172 ILE A O 1
ATOM 1365 N N . ASP A 1 173 ? -45.581 -1.844 67.594 1.00 97.12 173 ASP A N 1
ATOM 1366 C CA . ASP A 1 173 ? -46.270 -1.736 66.302 1.00 97.12 173 ASP A CA 1
ATOM 1367 C C . ASP A 1 173 ? -45.547 -0.764 65.357 1.00 97.12 173 ASP A C 1
ATOM 1369 O O . ASP A 1 173 ? -45.405 -1.039 64.168 1.00 97.12 173 ASP A O 1
ATOM 1373 N N . MET A 1 174 ? -44.990 0.330 65.886 1.00 97.38 174 MET A N 1
ATOM 1374 C CA . MET A 1 174 ? -44.149 1.250 65.115 1.00 97.38 174 MET A CA 1
ATOM 1375 C C . MET A 1 174 ? -42.940 0.542 64.474 1.00 97.38 174 MET A C 1
ATOM 1377 O O . MET A 1 174 ? -42.633 0.792 63.310 1.00 97.38 174 MET A O 1
ATOM 1381 N N . PHE A 1 175 ? -42.262 -0.361 65.196 1.00 97.31 175 PHE A N 1
ATOM 1382 C CA . PHE A 1 175 ? -41.142 -1.122 64.628 1.00 97.31 175 PHE A CA 1
ATOM 1383 C C . PHE A 1 175 ? -41.595 -2.225 63.664 1.00 97.31 175 PHE A C 1
ATOM 1385 O O . PHE A 1 175 ? -40.869 -2.504 62.713 1.00 97.31 175 PHE A O 1
ATOM 1392 N N . VAL A 1 176 ? -42.798 -2.790 63.832 1.00 97.44 176 VAL A N 1
ATOM 1393 C CA . VAL A 1 176 ? -43.408 -3.687 62.827 1.00 97.44 176 VAL A CA 1
ATOM 1394 C C . VAL A 1 176 ? -43.602 -2.955 61.496 1.00 97.44 176 VAL A C 1
ATOM 1396 O O . VAL A 1 176 ? -43.281 -3.494 60.437 1.00 97.44 176 VAL A O 1
ATOM 1399 N N . GLU A 1 177 ? -44.091 -1.717 61.538 1.00 97.25 177 GLU A N 1
ATOM 1400 C CA . GLU A 1 177 ? -44.263 -0.900 60.334 1.00 97.25 177 GLU A CA 1
ATOM 1401 C C . GLU A 1 177 ? -42.914 -0.507 59.708 1.00 97.25 177 GLU A C 1
ATOM 1403 O O . GLU A 1 177 ? -42.760 -0.563 58.486 1.00 97.25 177 GLU A O 1
ATOM 1408 N N . TYR A 1 178 ? -41.897 -0.186 60.518 1.00 96.56 178 TYR A N 1
ATOM 1409 C CA . TYR A 1 178 ? -40.540 0.053 60.011 1.00 96.56 178 TYR A CA 1
ATOM 1410 C C . TYR A 1 178 ? -39.904 -1.188 59.381 1.00 96.56 178 TYR A C 1
ATOM 1412 O O . TYR A 1 178 ? -39.276 -1.063 58.332 1.00 96.56 178 TYR A O 1
ATOM 1420 N N . GLU A 1 179 ? -40.095 -2.377 59.958 1.00 96.81 179 GLU A N 1
ATOM 1421 C CA . GLU A 1 179 ? -39.658 -3.637 59.346 1.00 96.81 179 GLU A CA 1
ATOM 1422 C C . GLU A 1 179 ? -40.261 -3.808 57.955 1.00 96.81 179 GLU A C 1
ATOM 1424 O O . GLU A 1 179 ? -39.513 -3.966 56.994 1.00 96.81 179 GLU A O 1
ATOM 1429 N N . ARG A 1 180 ? -41.588 -3.685 57.818 1.00 96.44 180 ARG A N 1
ATOM 1430 C CA . ARG A 1 180 ? -42.261 -3.805 56.513 1.00 96.44 180 ARG A CA 1
ATOM 1431 C C . ARG A 1 180 ? -41.758 -2.778 55.504 1.00 96.44 180 ARG A C 1
ATOM 1433 O O . ARG A 1 180 ? -41.523 -3.121 54.348 1.00 96.44 180 ARG A O 1
ATOM 1440 N N . LYS A 1 181 ? -41.576 -1.526 55.936 1.00 96.81 181 LYS A N 1
ATOM 1441 C CA . LYS A 1 181 ? -41.086 -0.446 55.072 1.00 96.81 181 LYS A CA 1
ATOM 1442 C C . LYS A 1 181 ? -39.691 -0.757 54.529 1.00 96.81 181 LYS A C 1
ATOM 1444 O O . LYS A 1 181 ? -39.488 -0.703 53.318 1.00 96.81 181 LYS A O 1
ATOM 1449 N N . TYR A 1 182 ? -38.744 -1.089 55.405 1.00 96.81 182 TYR A N 1
ATOM 1450 C CA . TYR A 1 182 ? -37.357 -1.325 54.999 1.00 96.81 182 TYR A CA 1
ATOM 1451 C C . TYR A 1 182 ? -37.159 -2.675 54.309 1.00 96.81 182 TYR A C 1
ATOM 1453 O O . TYR A 1 182 ? -36.284 -2.795 53.456 1.00 96.81 182 TYR A O 1
ATOM 1461 N N . GLU A 1 183 ? -37.991 -3.674 54.605 1.00 94.94 183 GLU A N 1
ATOM 1462 C CA . GLU A 1 183 ? -38.045 -4.924 53.843 1.00 94.94 183 GLU A CA 1
ATOM 1463 C C . GLU A 1 183 ? -38.491 -4.665 52.399 1.00 94.94 183 GLU A C 1
ATOM 1465 O O . GLU A 1 183 ? -37.839 -5.116 51.455 1.00 94.94 183 GLU A O 1
ATOM 1470 N N . GLN A 1 184 ? -39.556 -3.880 52.211 1.00 95.81 184 GLN A N 1
ATOM 1471 C CA . GLN A 1 184 ? -40.038 -3.514 50.882 1.00 95.81 184 GLN A CA 1
ATOM 1472 C C . GLN A 1 184 ? -39.013 -2.666 50.113 1.00 95.81 184 GLN A C 1
ATOM 1474 O O . GLN A 1 184 ? -38.789 -2.901 48.925 1.00 95.81 184 GLN A O 1
ATOM 1479 N N . GLU A 1 185 ? -38.371 -1.706 50.780 1.00 94.50 185 GLU A N 1
ATOM 1480 C CA . GLU A 1 185 ? -37.310 -0.875 50.201 1.00 94.50 185 GLU A CA 1
ATOM 1481 C C . GLU A 1 185 ? -36.084 -1.717 49.803 1.00 94.50 185 GLU A C 1
ATOM 1483 O O . GLU A 1 185 ? -35.580 -1.592 48.684 1.00 94.50 185 GLU A O 1
ATOM 1488 N N . ALA A 1 186 ? -35.655 -2.650 50.658 1.00 93.25 186 ALA A N 1
ATOM 1489 C CA . ALA A 1 186 ? -34.566 -3.571 50.352 1.00 93.25 186 ALA A CA 1
ATOM 1490 C C . ALA A 1 186 ? -34.902 -4.492 49.167 1.00 93.25 186 ALA A C 1
ATOM 1492 O O . ALA A 1 186 ? -34.041 -4.733 48.322 1.00 93.25 186 ALA A O 1
ATOM 1493 N N . GLU A 1 187 ? -36.136 -4.991 49.054 1.00 93.00 187 GLU A N 1
ATOM 1494 C CA . GLU A 1 187 ? -36.523 -5.844 47.922 1.00 93.00 187 GLU A CA 1
ATOM 1495 C C . GLU A 1 187 ? -36.567 -5.056 46.600 1.00 93.00 187 GLU A C 1
ATOM 1497 O O . GLU A 1 187 ? -36.130 -5.570 45.570 1.00 93.00 187 GLU A O 1
ATOM 1502 N N . GLN A 1 188 ? -36.993 -3.786 46.616 1.00 91.31 188 GLN A N 1
ATOM 1503 C CA . GLN A 1 188 ? -36.946 -2.908 45.434 1.00 91.31 188 GLN A CA 1
ATOM 1504 C C . GLN A 1 188 ? -35.512 -2.586 44.987 1.00 91.31 188 GLN A C 1
ATOM 1506 O O . GLN A 1 188 ? -35.231 -2.499 43.789 1.00 91.31 188 GLN A O 1
ATOM 1511 N N . LEU A 1 189 ? -34.598 -2.409 45.942 1.00 90.69 189 LEU A N 1
ATOM 1512 C CA . LEU A 1 189 ? -33.203 -2.030 45.692 1.00 90.69 189 LEU A CA 1
ATOM 1513 C C . LEU A 1 189 ? -32.273 -3.224 45.467 1.00 90.69 189 LEU A C 1
ATOM 1515 O O . LEU A 1 189 ? -31.082 -3.045 45.211 1.00 90.69 189 LEU A O 1
ATOM 1519 N N . LYS A 1 190 ? -32.804 -4.443 45.545 1.00 87.56 190 LYS A N 1
ATOM 1520 C CA . LYS A 1 190 ? -32.042 -5.685 45.482 1.00 87.56 190 LYS A CA 1
ATOM 1521 C C . LYS A 1 190 ? -31.171 -5.757 44.236 1.00 87.56 190 LYS A C 1
ATOM 1523 O O . LYS A 1 190 ? -31.640 -5.857 43.099 1.00 87.56 190 LYS A O 1
ATOM 1528 N N . VAL A 1 191 ? -29.864 -5.743 44.467 1.00 81.69 191 VAL A N 1
ATOM 1529 C CA . VAL A 1 191 ? -28.865 -5.915 43.417 1.00 81.69 191 VAL A CA 1
ATOM 1530 C C . VAL A 1 191 ? -28.576 -7.411 43.291 1.00 81.69 191 VAL A C 1
ATOM 1532 O O . VAL A 1 191 ? -27.987 -8.013 44.184 1.00 81.69 191 VAL A O 1
ATOM 1535 N N . GLY A 1 192 ? -29.037 -8.032 42.202 1.00 80.88 192 GLY A N 1
ATOM 1536 C CA . GLY A 1 192 ? -28.716 -9.429 41.888 1.00 80.88 192 GLY A CA 1
ATOM 1537 C C . GLY A 1 192 ? -27.250 -9.630 41.480 1.00 80.88 192 GLY A C 1
ATOM 1538 O O . GLY A 1 192 ? -26.479 -8.674 41.361 1.00 80.88 192 GLY A O 1
ATOM 1539 N N . GLU A 1 193 ? -26.871 -10.877 41.197 1.00 82.38 193 GLU A N 1
ATOM 1540 C CA . GLU A 1 193 ? -25.530 -11.222 40.707 1.00 82.38 193 GLU A CA 1
ATOM 1541 C C . GLU A 1 193 ? -25.195 -10.499 39.393 1.00 82.38 193 GLU A C 1
ATOM 1543 O O . GLU A 1 193 ? -26.080 -10.192 38.582 1.00 82.38 193 GLU A O 1
ATOM 1548 N N . ILE A 1 194 ? -23.915 -10.167 39.197 1.00 77.56 194 ILE A N 1
ATOM 1549 C CA . ILE A 1 194 ? -23.448 -9.534 37.959 1.00 77.56 194 ILE A CA 1
ATOM 1550 C C . ILE A 1 194 ? -23.416 -10.609 36.865 1.00 77.56 194 ILE A C 1
ATOM 1552 O O . ILE A 1 194 ? -22.702 -11.599 37.024 1.00 77.56 194 ILE A O 1
ATOM 1556 N N . PRO A 1 195 ? -24.180 -10.451 35.771 1.00 81.25 195 PRO A N 1
ATOM 1557 C CA . PRO A 1 195 ? -24.260 -11.449 34.726 1.00 81.25 195 PRO A CA 1
ATOM 1558 C C . PRO A 1 195 ? -22.904 -11.580 34.045 1.00 81.25 195 PRO A C 1
ATOM 1560 O O . PRO A 1 195 ? -22.209 -10.593 33.799 1.00 81.25 195 PRO A O 1
ATOM 1563 N N . GLU A 1 196 ? -22.546 -12.808 33.675 1.00 81.06 196 GLU A N 1
ATOM 1564 C CA . GLU A 1 196 ? -21.272 -13.090 33.007 1.00 81.06 196 GLU A CA 1
ATOM 1565 C C . GLU A 1 196 ? -21.073 -12.286 31.717 1.00 81.06 196 GLU A C 1
ATOM 1567 O O . GLU A 1 196 ? -19.940 -11.982 31.344 1.00 81.06 196 GLU A O 1
ATOM 1572 N N . SER A 1 197 ? -22.165 -11.904 31.049 1.00 75.75 197 SER A N 1
ATOM 1573 C CA . SER A 1 197 ? -22.134 -11.047 29.864 1.00 75.75 197 SER A CA 1
ATOM 1574 C C . SER A 1 197 ? -21.476 -9.693 30.126 1.00 75.75 197 SER A C 1
ATOM 1576 O O . SER A 1 197 ? -20.784 -9.185 29.246 1.00 75.75 197 SER A O 1
ATOM 1578 N N . ASP A 1 198 ? -21.642 -9.132 31.329 1.00 76.00 198 ASP A N 1
ATOM 1579 C CA . ASP A 1 198 ? -21.024 -7.861 31.710 1.00 76.00 198 ASP A CA 1
ATOM 1580 C C . ASP A 1 198 ? -19.510 -8.030 31.937 1.00 76.00 198 ASP A C 1
ATOM 1582 O O . ASP A 1 198 ? -18.754 -7.081 31.781 1.00 76.00 198 ASP A O 1
ATOM 1586 N N . PHE A 1 199 ? -19.015 -9.241 32.209 1.00 73.69 199 PHE A N 1
ATOM 1587 C CA . PHE A 1 199 ? -17.577 -9.498 32.373 1.00 73.69 199 PHE A CA 1
ATOM 1588 C C . PHE A 1 199 ? -16.863 -9.917 31.083 1.00 73.69 199 PHE A C 1
ATOM 1590 O O . PHE A 1 199 ? -15.631 -9.939 31.035 1.00 73.69 199 PHE A O 1
ATOM 1597 N N . ARG A 1 200 ? -17.603 -10.255 30.019 1.00 77.00 200 ARG A N 1
ATOM 1598 C CA . ARG A 1 200 ? -17.027 -10.772 28.769 1.00 77.00 200 ARG A CA 1
ATOM 1599 C C . ARG A 1 200 ? -17.036 -9.726 27.660 1.00 77.00 200 ARG A C 1
ATOM 1601 O O . ARG A 1 200 ? -17.999 -9.568 26.910 1.00 77.00 200 ARG A O 1
ATOM 1608 N N . LEU A 1 201 ? -15.886 -9.083 27.460 1.00 70.38 201 LEU A N 1
ATOM 1609 C CA . LEU A 1 201 ? -15.659 -8.206 26.304 1.00 70.38 201 LEU A CA 1
ATOM 1610 C C . LEU A 1 201 ? -15.522 -8.982 24.977 1.00 70.38 201 LEU A C 1
ATOM 1612 O O . LEU A 1 201 ? -15.734 -8.403 23.914 1.00 70.38 201 LEU A O 1
ATOM 1616 N N . SER A 1 202 ? -15.324 -10.303 25.013 1.00 65.81 202 SER A N 1
ATOM 1617 C CA . SER A 1 202 ? -14.985 -11.122 23.836 1.00 65.81 202 SER A CA 1
ATOM 1618 C C . SER A 1 202 ? -15.992 -12.244 23.535 1.00 65.81 202 SER A C 1
ATOM 1620 O O . SER A 1 202 ? -16.623 -12.735 24.475 1.00 65.81 202 SER A O 1
ATOM 1622 N N . PRO A 1 203 ? -16.083 -12.715 22.270 1.00 68.12 203 PRO A N 1
ATOM 1623 C CA . PRO A 1 203 ? -15.525 -12.131 21.039 1.00 68.12 203 PRO A CA 1
ATOM 1624 C C . PRO A 1 203 ? -16.450 -11.064 20.429 1.00 68.12 203 PRO A C 1
ATOM 1626 O O . PRO A 1 203 ? -17.667 -11.110 20.610 1.00 68.12 203 PRO A O 1
ATOM 1629 N N . LEU A 1 204 ? -15.879 -10.116 19.684 1.00 74.62 204 LEU A N 1
ATOM 1630 C CA . LEU A 1 204 ? -16.643 -9.304 18.738 1.00 74.62 204 LEU A CA 1
ATOM 1631 C C . LEU A 1 204 ? -16.834 -10.116 17.458 1.00 74.62 204 LEU A C 1
ATOM 1633 O O . LEU A 1 204 ? -15.879 -10.344 16.720 1.00 74.62 204 LEU A O 1
ATOM 1637 N N . VAL A 1 205 ? -18.057 -10.576 17.212 1.00 76.88 205 VAL A N 1
ATOM 1638 C CA . VAL A 1 205 ? -18.415 -11.215 15.943 1.00 76.88 205 VAL A CA 1
ATOM 1639 C C . VAL A 1 205 ? -18.865 -10.106 15.000 1.00 76.88 205 VAL A C 1
ATOM 1641 O O . VAL A 1 205 ? -20.020 -9.694 15.029 1.00 76.88 205 VAL A O 1
ATOM 1644 N N . LEU A 1 206 ? -17.919 -9.564 14.230 1.00 81.06 206 LEU A N 1
ATOM 1645 C CA . LEU A 1 206 ? -18.176 -8.520 13.239 1.00 81.06 206 LEU A CA 1
ATOM 1646 C C . LEU A 1 206 ? -17.881 -9.065 11.845 1.00 81.06 206 LEU A C 1
ATOM 1648 O O . LEU A 1 206 ? -16.751 -9.448 11.547 1.00 81.06 206 LEU A O 1
ATOM 1652 N N . GLU A 1 207 ? -18.886 -9.064 10.976 1.00 83.50 207 GLU A N 1
ATOM 1653 C CA . GLU A 1 207 ? -18.712 -9.414 9.567 1.00 83.50 207 GLU A CA 1
ATOM 1654 C C . GLU A 1 207 ? -17.902 -8.311 8.882 1.00 83.50 207 GLU A C 1
ATOM 1656 O O . GLU A 1 207 ? -18.333 -7.161 8.845 1.00 83.50 207 GLU A O 1
ATOM 1661 N N . SER A 1 208 ? -16.689 -8.596 8.406 1.00 83.75 208 SER A N 1
ATOM 1662 C CA . SER A 1 208 ? -15.903 -7.606 7.658 1.00 83.75 208 SER A CA 1
ATOM 1663 C C . SER A 1 208 ? -16.365 -7.529 6.213 1.00 83.75 208 SER A C 1
ATOM 1665 O O . SER A 1 208 ? -16.497 -8.544 5.540 1.00 83.75 208 SER A O 1
ATOM 1667 N N . GLN A 1 209 ? -16.543 -6.303 5.723 1.00 85.31 209 GLN A N 1
ATOM 1668 C CA . GLN A 1 209 ? -16.874 -6.042 4.321 1.00 85.31 209 GLN A CA 1
ATOM 1669 C C . GLN A 1 209 ? -15.682 -6.271 3.373 1.00 85.31 209 GLN A C 1
ATOM 1671 O O . GLN A 1 209 ? -15.869 -6.330 2.162 1.00 85.31 209 GLN A O 1
ATOM 1676 N N . PHE A 1 210 ? -14.461 -6.371 3.908 1.00 84.56 210 PHE A N 1
ATOM 1677 C CA . PHE A 1 210 ? -13.235 -6.561 3.126 1.00 84.56 210 PHE A CA 1
ATOM 1678 C C . PHE A 1 210 ? -12.722 -8.003 3.148 1.00 84.56 210 PHE A C 1
ATOM 1680 O O . PHE A 1 210 ? -11.760 -8.325 2.453 1.00 84.56 210 PHE A O 1
ATOM 1687 N N . VAL A 1 211 ? -13.336 -8.876 3.949 1.00 83.50 211 VAL A N 1
ATOM 1688 C CA . VAL A 1 211 ? -12.928 -10.275 4.076 1.00 83.50 211 VAL A CA 1
ATOM 1689 C C . VAL A 1 211 ? -13.988 -11.160 3.435 1.00 83.50 211 VAL A C 1
ATOM 1691 O O . VAL A 1 211 ? -15.117 -11.227 3.911 1.00 83.50 211 VAL A O 1
ATOM 1694 N N . ASP A 1 212 ? -13.620 -11.881 2.375 1.00 83.69 212 ASP A N 1
ATOM 1695 C CA . ASP A 1 212 ? -14.478 -12.933 1.827 1.00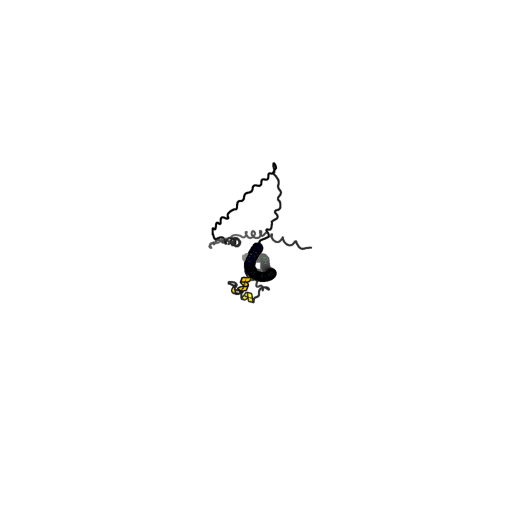 83.69 212 ASP A CA 1
ATOM 1696 C C . ASP A 1 212 ? -14.492 -14.121 2.799 1.00 83.69 212 ASP A C 1
ATOM 1698 O O . ASP A 1 212 ? -13.459 -14.746 3.062 1.00 83.69 212 ASP A O 1
ATOM 1702 N N . ALA A 1 213 ? -15.673 -14.443 3.327 1.00 84.19 213 ALA A N 1
ATOM 1703 C CA . ALA A 1 213 ? -15.867 -15.532 4.278 1.00 84.19 213 ALA A CA 1
ATOM 1704 C C . ALA A 1 213 ? -15.424 -16.898 3.726 1.00 84.19 213 ALA A C 1
ATOM 1706 O O . ALA A 1 213 ? -14.971 -17.749 4.490 1.00 84.19 213 ALA A O 1
ATOM 1707 N N . ARG A 1 214 ? -15.499 -17.109 2.405 1.00 83.75 214 ARG A N 1
ATOM 1708 C CA . ARG A 1 214 ? -15.059 -18.353 1.754 1.00 83.75 214 ARG A CA 1
ATOM 1709 C C . ARG A 1 214 ? -13.543 -18.484 1.790 1.00 83.75 214 ARG A C 1
ATOM 1711 O O . ARG A 1 214 ? -13.031 -19.562 2.074 1.00 83.75 214 ARG A O 1
ATOM 1718 N N . ILE A 1 215 ? -12.834 -17.380 1.545 1.00 81.75 215 ILE A N 1
ATOM 1719 C CA . ILE A 1 215 ? -11.371 -17.337 1.639 1.00 81.75 215 ILE A CA 1
ATOM 1720 C C . ILE A 1 215 ? -10.963 -17.522 3.097 1.00 81.75 215 ILE A C 1
ATOM 1722 O O . ILE A 1 215 ? -10.116 -18.360 3.387 1.00 81.75 215 ILE A O 1
ATOM 1726 N N . LEU A 1 216 ? -11.612 -16.804 4.018 1.00 83.00 216 LEU A N 1
ATOM 1727 C CA . LEU A 1 216 ? -11.346 -16.905 5.451 1.00 83.00 216 LEU A CA 1
ATOM 1728 C C . LEU A 1 216 ? -11.523 -18.337 5.977 1.00 83.00 216 LEU A C 1
ATOM 1730 O O . LEU A 1 216 ? -10.693 -18.795 6.753 1.00 83.00 216 LEU A O 1
ATOM 1734 N N . ALA A 1 217 ? -12.560 -19.052 5.531 1.00 83.25 217 ALA A N 1
ATOM 1735 C CA . ALA A 1 217 ? -12.806 -20.443 5.911 1.00 83.25 217 ALA A CA 1
ATOM 1736 C C . ALA A 1 217 ? -11.735 -21.418 5.387 1.00 83.25 217 ALA A C 1
ATOM 1738 O O . ALA A 1 217 ? -11.495 -22.452 6.007 1.00 83.25 217 ALA A O 1
ATOM 1739 N N . GLY A 1 218 ? -11.094 -21.094 4.260 1.00 81.75 218 GLY A N 1
ATOM 1740 C CA . GLY A 1 218 ? -9.984 -21.867 3.702 1.00 81.75 218 GLY A CA 1
ATOM 1741 C C . GLY A 1 218 ? -8.623 -21.556 4.332 1.00 81.75 218 GLY A C 1
ATOM 1742 O O . GLY A 1 218 ? -7.668 -22.298 4.101 1.00 81.75 218 GLY A O 1
ATOM 1743 N N . LEU A 1 219 ? -8.508 -20.480 5.122 1.00 84.25 219 LEU A N 1
ATOM 1744 C CA . LEU A 1 219 ? -7.269 -20.143 5.819 1.00 84.25 219 LEU A CA 1
ATOM 1745 C C . LEU A 1 219 ? -7.053 -21.088 6.997 1.00 84.25 219 LEU A C 1
ATOM 1747 O O . LEU A 1 219 ? -7.936 -21.291 7.827 1.00 84.25 219 LEU A O 1
ATOM 1751 N N . ASN A 1 220 ? -5.832 -21.598 7.127 1.00 85.38 220 ASN A N 1
ATOM 1752 C CA . ASN A 1 220 ? -5.396 -22.238 8.352 1.00 85.38 220 ASN A CA 1
ATOM 1753 C C . ASN A 1 220 ? -4.959 -21.148 9.350 1.00 85.38 220 ASN A C 1
ATOM 1755 O O . ASN A 1 220 ? -3.934 -20.497 9.117 1.00 85.38 220 ASN A O 1
ATOM 1759 N N . PRO A 1 221 ? -5.687 -20.934 10.462 1.00 80.75 221 PRO A N 1
ATOM 1760 C CA . PRO A 1 221 ? -5.332 -19.905 11.439 1.00 80.75 221 PRO A CA 1
ATOM 1761 C C . PRO A 1 221 ? -4.054 -20.237 12.223 1.00 80.75 221 PRO A C 1
ATOM 1763 O O . PRO A 1 221 ? -3.439 -19.339 12.794 1.00 80.75 221 PRO A O 1
ATOM 1766 N N . TYR A 1 222 ? -3.642 -21.509 12.250 1.00 84.81 222 TYR A N 1
ATOM 1767 C CA . TYR A 1 222 ? -2.509 -21.992 13.043 1.00 84.81 222 TYR A CA 1
ATOM 1768 C C . TYR A 1 222 ? -1.419 -22.675 12.203 1.00 84.81 222 TYR A C 1
ATOM 1770 O O . TYR A 1 222 ? -0.493 -23.260 12.763 1.00 84.81 222 TYR A O 1
ATOM 1778 N N . GLY A 1 223 ? -1.499 -22.613 10.871 1.00 83.06 223 GLY A N 1
ATOM 1779 C CA . GLY A 1 223 ? -0.555 -23.279 9.973 1.00 83.06 223 GLY A CA 1
ATOM 1780 C C . GLY A 1 223 ? -0.210 -22.466 8.731 1.00 83.06 223 GLY A C 1
ATOM 1781 O O . GLY A 1 223 ? -0.565 -21.296 8.607 1.00 83.06 223 GLY A O 1
ATOM 1782 N N . SER A 1 224 ? 0.552 -23.079 7.823 1.00 83.06 224 SER A N 1
ATOM 1783 C CA . SER A 1 224 ? 1.050 -22.395 6.628 1.00 83.06 224 SER A CA 1
ATOM 1784 C C . SER A 1 224 ? -0.047 -22.232 5.581 1.00 83.06 224 SER A C 1
ATOM 1786 O O . SER A 1 224 ? -0.632 -23.212 5.129 1.00 83.06 224 SER A O 1
ATOM 1788 N N . ASN A 1 225 ? -0.251 -20.990 5.151 1.00 84.50 225 ASN A N 1
ATOM 1789 C CA . ASN A 1 225 ? -1.124 -20.629 4.034 1.00 84.50 225 ASN A CA 1
ATOM 1790 C C . ASN A 1 225 ? -0.329 -20.417 2.730 1.00 84.50 225 ASN A C 1
ATOM 1792 O O . ASN A 1 225 ? -0.859 -19.881 1.763 1.00 84.50 225 ASN A O 1
ATOM 1796 N N . ALA A 1 226 ? 0.948 -20.825 2.690 1.00 74.81 226 ALA A N 1
ATOM 1797 C CA . ALA A 1 226 ? 1.843 -20.580 1.556 1.00 74.81 226 ALA A CA 1
ATOM 1798 C C . ALA A 1 226 ? 1.382 -21.252 0.251 1.00 74.81 226 ALA A C 1
ATOM 1800 O O . ALA A 1 226 ? 1.653 -20.728 -0.818 1.00 74.81 226 ALA A O 1
ATOM 1801 N N . GLY A 1 227 ? 0.650 -22.370 0.332 1.00 77.12 227 GLY A N 1
ATOM 1802 C CA . GLY A 1 227 ? 0.080 -23.040 -0.844 1.00 77.12 227 GLY A CA 1
ATOM 1803 C C . GLY A 1 227 ? -1.142 -22.340 -1.452 1.00 77.12 227 GLY A C 1
ATOM 1804 O O . GLY A 1 227 ? -1.639 -22.799 -2.473 1.00 77.12 227 GLY A O 1
ATOM 1805 N N . LEU A 1 228 ? -1.650 -21.266 -0.831 1.00 79.62 228 LEU A N 1
ATOM 1806 C CA . LEU A 1 228 ? -2.780 -20.490 -1.359 1.00 79.62 228 LEU A CA 1
ATOM 1807 C C . LEU A 1 228 ? -2.346 -19.405 -2.346 1.00 79.62 228 LEU A C 1
ATOM 1809 O O . LEU A 1 228 ? -3.177 -18.903 -3.099 1.00 79.62 228 LEU A O 1
ATOM 1813 N N . ILE A 1 229 ? -1.068 -19.020 -2.322 1.00 78.31 229 ILE A N 1
ATOM 1814 C CA . ILE A 1 229 ? -0.506 -18.055 -3.260 1.00 78.31 229 ILE A CA 1
ATOM 1815 C C . ILE A 1 229 ? 0.295 -18.840 -4.286 1.00 78.31 229 ILE A C 1
ATOM 1817 O O . ILE A 1 229 ? 1.130 -19.675 -3.943 1.00 78.31 229 ILE A O 1
ATOM 1821 N N . ASP A 1 230 ? 0.035 -18.554 -5.551 1.00 82.12 230 ASP A N 1
ATOM 1822 C CA . ASP A 1 230 ? 0.775 -19.141 -6.650 1.00 82.12 230 ASP A CA 1
ATOM 1823 C C . ASP A 1 230 ? 2.290 -18.784 -6.558 1.00 82.12 230 ASP A C 1
ATOM 1825 O O . ASP A 1 230 ? 2.645 -17.641 -6.227 1.00 82.12 230 ASP A O 1
ATOM 1829 N N . PRO A 1 231 ? 3.212 -19.740 -6.795 1.00 78.38 231 PRO A N 1
ATOM 1830 C CA . PRO A 1 231 ? 4.653 -19.499 -6.686 1.00 78.38 231 PRO A CA 1
ATOM 1831 C C . PRO A 1 231 ? 5.179 -18.389 -7.604 1.00 78.38 231 PRO A C 1
ATOM 1833 O O . PRO A 1 231 ? 6.063 -17.633 -7.195 1.00 78.38 231 PRO A O 1
ATOM 1836 N N . GLU A 1 232 ? 4.631 -18.250 -8.813 1.00 76.69 232 GLU A N 1
ATOM 1837 C CA . GLU A 1 232 ? 5.019 -17.198 -9.761 1.00 76.69 232 GLU A CA 1
ATOM 1838 C C . GLU A 1 232 ? 4.579 -15.821 -9.245 1.00 76.69 232 GLU A C 1
ATOM 1840 O O . GLU A 1 232 ? 5.352 -14.860 -9.221 1.00 76.69 232 GLU A O 1
ATOM 1845 N N . THR A 1 233 ? 3.372 -15.750 -8.686 1.00 75.81 233 THR A N 1
ATOM 1846 C CA . THR A 1 233 ? 2.868 -14.560 -7.988 1.00 75.81 233 THR A CA 1
ATOM 1847 C C . THR A 1 233 ? 3.746 -14.192 -6.786 1.00 75.81 233 THR A C 1
ATOM 1849 O O . THR A 1 233 ? 4.060 -13.021 -6.571 1.00 75.81 233 THR A O 1
ATOM 1852 N N . THR A 1 234 ? 4.209 -15.187 -6.025 1.00 73.06 234 THR A N 1
ATOM 1853 C CA . THR A 1 234 ? 5.104 -14.984 -4.874 1.00 73.06 234 THR A CA 1
ATOM 1854 C C . THR A 1 234 ? 6.462 -14.412 -5.295 1.00 73.06 234 THR A C 1
ATOM 1856 O O . THR A 1 234 ? 6.985 -13.515 -4.630 1.00 73.06 234 THR A O 1
ATOM 1859 N N . ALA A 1 235 ? 7.019 -14.876 -6.417 1.00 70.94 235 ALA A N 1
ATOM 1860 C CA . ALA A 1 235 ? 8.277 -14.362 -6.960 1.00 70.94 235 ALA A CA 1
ATOM 1861 C C . ALA A 1 235 ? 8.168 -12.884 -7.381 1.00 70.94 235 ALA A C 1
ATOM 1863 O O . ALA A 1 235 ? 9.075 -12.095 -7.108 1.00 70.94 235 ALA A O 1
ATOM 1864 N N . ASN A 1 236 ? 7.030 -12.480 -7.954 1.00 66.12 236 ASN A N 1
ATOM 1865 C CA . ASN A 1 236 ? 6.775 -11.096 -8.369 1.00 66.12 236 ASN A CA 1
ATOM 1866 C C . ASN A 1 236 ? 6.611 -10.121 -7.186 1.00 66.12 236 ASN A C 1
ATOM 1868 O O . ASN A 1 236 ? 6.950 -8.942 -7.296 1.00 66.12 236 ASN A O 1
ATOM 1872 N N . LEU A 1 237 ? 6.152 -10.601 -6.025 1.00 65.31 237 LEU A N 1
ATOM 1873 C CA . LEU A 1 237 ? 6.068 -9.799 -4.795 1.00 65.31 237 LEU A CA 1
ATOM 1874 C C . LEU A 1 237 ? 7.444 -9.519 -4.167 1.00 65.31 237 LEU A C 1
ATOM 1876 O O . LEU A 1 237 ? 7.594 -8.559 -3.411 1.00 65.31 237 LEU A O 1
ATOM 1880 N N . HIS A 1 238 ? 8.450 -10.340 -4.481 1.00 55.69 238 HIS A N 1
ATOM 1881 C CA . HIS A 1 238 ? 9.796 -10.266 -3.912 1.00 55.69 238 HIS A CA 1
ATOM 1882 C C . HIS A 1 238 ? 10.718 -9.232 -4.577 1.00 55.69 238 HIS A C 1
ATOM 1884 O O . HIS A 1 238 ? 11.897 -9.146 -4.222 1.00 55.69 238 HIS A O 1
ATOM 1890 N N . VAL A 1 239 ? 10.204 -8.401 -5.491 1.00 50.88 239 VAL A N 1
ATOM 1891 C CA . VAL A 1 239 ? 10.970 -7.280 -6.044 1.00 50.88 239 VAL A CA 1
ATOM 1892 C C . VAL A 1 239 ? 11.171 -6.244 -4.943 1.00 50.88 239 VAL A C 1
ATOM 1894 O O . VAL A 1 239 ? 10.303 -5.420 -4.648 1.00 50.88 239 VAL A O 1
ATOM 1897 N N . SER A 1 240 ? 12.341 -6.320 -4.307 1.00 42.81 240 SER A N 1
ATOM 1898 C CA . SER A 1 240 ? 12.854 -5.316 -3.388 1.00 42.81 240 SER A CA 1
ATOM 1899 C C . SER A 1 240 ? 12.586 -3.938 -3.973 1.00 42.81 240 SER A C 1
ATOM 1901 O O . SER A 1 240 ? 13.113 -3.573 -5.020 1.00 42.81 240 SER A O 1
ATOM 1903 N N . CYS A 1 241 ? 11.741 -3.176 -3.286 1.00 39.75 241 CYS A N 1
ATOM 1904 C CA . CYS A 1 241 ? 11.593 -1.754 -3.509 1.00 39.75 241 CYS A CA 1
ATOM 1905 C C . CYS A 1 241 ? 12.962 -1.134 -3.212 1.00 39.75 241 CYS A C 1
ATOM 1907 O O . CYS A 1 241 ? 13.256 -0.811 -2.059 1.00 39.75 241 CYS A O 1
ATOM 1909 N N . THR A 1 242 ? 13.826 -1.037 -4.223 1.00 36.78 242 THR A N 1
ATOM 1910 C CA . THR A 1 242 ? 15.087 -0.311 -4.143 1.00 36.78 242 THR A CA 1
ATOM 1911 C C . THR A 1 242 ? 14.712 1.132 -3.850 1.00 36.78 242 THR A C 1
ATOM 1913 O O . THR A 1 242 ? 14.308 1.885 -4.732 1.00 36.78 242 THR A O 1
ATOM 1916 N N . ARG A 1 243 ? 14.735 1.499 -2.565 1.00 35.06 243 ARG A N 1
ATOM 1917 C CA . ARG A 1 243 ? 14.665 2.894 -2.147 1.00 35.06 243 ARG A CA 1
ATOM 1918 C C . ARG A 1 243 ? 15.809 3.606 -2.870 1.00 35.06 243 ARG A C 1
ATOM 1920 O O . ARG A 1 243 ? 16.940 3.135 -2.736 1.00 35.06 243 ARG A O 1
ATOM 1927 N N . PRO A 1 244 ? 15.575 4.708 -3.597 1.00 37.53 244 PRO A N 1
ATOM 1928 C CA . PRO A 1 244 ? 16.679 5.571 -3.962 1.00 37.53 244 PRO A CA 1
ATOM 1929 C C . PRO A 1 244 ? 17.289 6.085 -2.652 1.00 37.53 244 PRO A C 1
ATOM 1931 O O . PRO A 1 244 ? 16.671 6.832 -1.894 1.00 37.53 244 PRO A O 1
ATOM 1934 N N . VAL A 1 245 ? 18.480 5.586 -2.332 1.00 42.81 245 VAL A N 1
ATOM 1935 C CA . VAL A 1 245 ? 19.360 6.175 -1.326 1.00 42.81 245 VAL A CA 1
ATOM 1936 C C . VAL A 1 245 ? 19.829 7.488 -1.931 1.00 42.81 245 VAL A C 1
ATOM 1938 O O . VAL A 1 245 ? 20.659 7.487 -2.833 1.00 42.81 245 VAL A O 1
ATOM 1941 N N . GLY A 1 246 ? 19.249 8.600 -1.494 1.00 44.09 246 GLY A N 1
ATOM 1942 C CA . GLY A 1 246 ? 19.615 9.894 -2.051 1.00 44.09 246 GLY A CA 1
ATOM 1943 C C . GLY A 1 246 ? 18.675 11.018 -1.669 1.00 44.09 246 GLY A C 1
ATOM 1944 O O . GLY A 1 246 ? 18.133 11.661 -2.547 1.00 44.09 246 GLY A O 1
ATOM 1945 N N . GLU A 1 247 ? 18.488 11.255 -0.373 1.00 32.62 247 GLU A N 1
ATOM 1946 C CA . GLU A 1 247 ? 18.184 12.597 0.130 1.00 32.62 247 GLU A CA 1
ATOM 1947 C C . GLU A 1 247 ? 18.599 12.638 1.600 1.00 32.62 247 GLU A C 1
ATOM 1949 O O . GLU A 1 247 ? 17.888 12.233 2.523 1.00 32.62 247 GLU A O 1
ATOM 1954 N N . ARG A 1 248 ? 19.855 13.040 1.799 1.00 33.94 248 ARG A N 1
ATOM 1955 C CA . ARG A 1 248 ? 20.404 13.412 3.096 1.00 33.94 248 ARG A CA 1
ATOM 1956 C C . ARG A 1 248 ? 19.626 14.648 3.535 1.00 33.94 248 ARG A C 1
ATOM 1958 O O . ARG A 1 248 ? 19.913 15.754 3.098 1.00 33.94 248 ARG A O 1
ATOM 1965 N N . ARG A 1 249 ? 18.586 14.428 4.334 1.00 33.16 249 ARG A N 1
ATOM 1966 C CA . ARG A 1 249 ? 17.820 15.481 4.994 1.00 33.16 249 ARG A CA 1
ATOM 1967 C C . ARG A 1 249 ? 18.789 16.224 5.916 1.00 33.16 249 ARG A C 1
ATOM 1969 O O . ARG A 1 249 ? 19.159 15.698 6.963 1.00 33.16 249 ARG A O 1
ATOM 1976 N N . GLU A 1 250 ? 19.269 17.384 5.486 1.00 38.56 250 GLU A N 1
ATOM 1977 C CA . GLU A 1 250 ? 19.981 18.303 6.367 1.00 38.56 250 GLU A CA 1
ATOM 1978 C C . GLU A 1 250 ? 18.967 18.858 7.366 1.00 38.56 250 GLU A C 1
ATOM 1980 O O . GLU A 1 250 ? 17.968 19.485 7.013 1.00 38.56 250 GLU A O 1
ATOM 1985 N N . GLU A 1 251 ? 19.180 18.506 8.627 1.00 30.05 251 GLU A N 1
ATOM 1986 C CA . GLU A 1 251 ? 18.429 19.010 9.765 1.00 30.05 251 GLU A CA 1
ATOM 1987 C C . GLU A 1 251 ? 18.857 20.473 9.997 1.00 30.05 251 GLU A C 1
ATOM 1989 O O . GLU A 1 251 ? 20.060 20.728 10.097 1.00 30.05 251 GLU A O 1
ATOM 1994 N N . PRO A 1 252 ? 17.937 21.456 10.056 1.00 37.78 252 PRO A N 1
ATOM 1995 C CA . PRO A 1 252 ? 18.316 22.840 10.311 1.00 37.78 252 PRO A CA 1
ATOM 1996 C C . PRO A 1 252 ? 18.692 22.997 11.786 1.00 37.78 252 PRO A C 1
ATOM 1998 O O . PRO A 1 252 ? 17.828 23.035 12.663 1.00 37.78 252 PRO A O 1
ATOM 2001 N N . THR A 1 253 ? 19.987 23.088 12.074 1.00 34.28 253 THR A N 1
ATOM 2002 C CA . THR A 1 253 ? 20.481 23.452 13.404 1.00 34.28 253 THR A CA 1
ATOM 2003 C C . THR A 1 253 ? 20.201 24.936 13.641 1.00 34.28 253 THR A C 1
ATOM 2005 O O . THR A 1 253 ? 20.785 25.798 12.986 1.00 34.28 253 THR A O 1
ATOM 2008 N N . LEU A 1 254 ? 19.286 25.244 14.563 1.00 34.56 254 LEU A N 1
ATOM 2009 C CA . LEU A 1 254 ? 19.052 26.610 15.034 1.00 34.56 254 LEU A CA 1
ATOM 2010 C C . LEU A 1 254 ? 20.289 27.123 15.801 1.00 34.56 254 LEU A C 1
ATOM 2012 O O . LEU A 1 254 ? 20.852 26.359 16.592 1.00 34.56 254 LEU A O 1
ATOM 2016 N N . PRO A 1 255 ? 20.715 28.389 15.623 1.00 31.34 255 PRO A N 1
ATOM 2017 C CA . PRO A 1 255 ? 21.864 28.933 16.336 1.00 31.34 255 PRO A CA 1
ATOM 2018 C C . PRO A 1 255 ? 21.468 29.281 17.773 1.00 31.34 255 PRO A C 1
ATOM 2020 O O . PRO A 1 255 ? 20.583 30.103 18.004 1.00 31.34 255 PRO A O 1
ATOM 2023 N N . ILE A 1 256 ? 22.146 28.663 18.737 1.00 34.75 256 ILE A N 1
ATOM 2024 C CA . ILE A 1 256 ? 22.170 29.125 20.125 1.00 34.75 256 ILE A CA 1
ATOM 2025 C C . ILE A 1 256 ? 23.288 30.164 20.215 1.00 34.75 256 ILE A C 1
ATOM 2027 O O . ILE A 1 256 ? 24.466 29.830 20.092 1.00 34.75 256 ILE A O 1
ATOM 2031 N N . GLU A 1 257 ? 22.907 31.423 20.406 1.00 34.22 257 GLU A N 1
ATOM 2032 C CA . GLU A 1 257 ? 23.811 32.488 20.832 1.00 34.22 257 GLU A CA 1
ATOM 2033 C C . GLU A 1 257 ? 24.318 32.202 22.252 1.00 34.22 257 GLU A C 1
ATOM 2035 O O . GLU A 1 257 ? 23.526 31.922 23.152 1.00 34.22 257 GLU A O 1
ATOM 2040 N N . ASN A 1 258 ? 25.633 32.304 22.461 1.00 29.00 258 ASN A N 1
ATOM 2041 C CA . ASN A 1 258 ? 26.196 33.027 23.601 1.00 29.00 258 ASN A CA 1
ATOM 2042 C C . ASN A 1 258 ? 27.685 33.375 23.367 1.00 29.00 258 ASN A C 1
ATOM 2044 O O . ASN A 1 258 ? 28.365 32.658 22.631 1.00 29.00 258 ASN A O 1
ATOM 2048 N N . PRO A 1 259 ? 28.183 34.484 23.954 1.00 35.81 259 PRO A N 1
ATOM 2049 C CA . PRO A 1 259 ? 29.395 35.187 23.528 1.00 35.81 259 PRO A CA 1
ATOM 2050 C C . PRO A 1 259 ? 30.611 34.931 24.442 1.00 35.81 259 PRO A C 1
ATOM 2052 O O . PRO A 1 259 ? 30.468 34.301 25.486 1.00 35.81 259 PRO A O 1
ATOM 2055 N N . LEU A 1 260 ? 31.758 35.535 24.075 1.00 27.16 260 LEU A N 1
ATOM 2056 C CA . LEU A 1 260 ? 33.094 35.528 24.722 1.00 27.16 260 LEU A CA 1
ATOM 2057 C C . LEU A 1 260 ? 33.920 34.289 24.330 1.00 27.16 260 LEU A C 1
ATOM 2059 O O . LEU A 1 260 ? 33.536 33.173 24.639 1.00 27.16 260 LEU A O 1
ATOM 2063 N N . THR A 1 261 ? 35.040 34.372 23.608 1.00 30.23 261 THR A N 1
ATOM 2064 C CA . THR A 1 261 ? 36.236 35.218 23.779 1.00 30.23 261 THR A CA 1
ATOM 2065 C C . THR A 1 261 ? 37.076 35.191 22.484 1.00 30.23 261 THR A C 1
ATOM 2067 O O . THR A 1 261 ? 37.385 34.114 21.984 1.00 30.23 261 THR A O 1
ATOM 2070 N N . VAL A 1 262 ? 37.496 36.344 21.948 1.00 26.97 262 VAL A N 1
ATOM 2071 C CA . VAL A 1 262 ? 38.559 36.431 20.925 1.00 26.97 262 VAL A CA 1
ATOM 2072 C C . VAL A 1 262 ? 39.534 37.514 21.374 1.00 26.97 262 VAL A C 1
ATOM 2074 O O . VAL A 1 262 ? 39.188 38.691 21.412 1.00 26.97 262 VAL A O 1
ATOM 2077 N N . LEU A 1 263 ? 40.728 37.073 21.762 1.00 31.59 263 LEU A N 1
ATOM 2078 C CA . LEU A 1 263 ? 41.961 37.849 21.831 1.00 31.59 263 LEU A CA 1
ATOM 2079 C C . LEU A 1 263 ? 42.768 37.452 20.585 1.00 31.59 263 LEU A C 1
ATOM 2081 O O . LEU A 1 263 ? 42.889 36.254 20.345 1.00 31.59 263 LEU A O 1
ATOM 2085 N N . GLU A 1 264 ? 43.181 38.470 19.819 1.00 29.02 264 GLU A N 1
ATOM 2086 C CA . GLU A 1 264 ? 44.457 38.677 19.089 1.00 29.02 264 GLU A CA 1
ATOM 2087 C C . GLU A 1 264 ? 45.154 37.448 18.446 1.00 29.02 264 GLU A C 1
ATOM 2089 O O . GLU A 1 264 ? 45.235 36.377 19.024 1.00 29.02 264 GLU A O 1
ATOM 2094 N N . GLU A 1 265 ? 45.744 37.474 17.252 1.00 28.91 265 GLU A N 1
ATOM 2095 C CA . GLU A 1 265 ? 46.369 38.538 16.468 1.00 28.91 265 GLU A CA 1
ATOM 2096 C C . GLU A 1 265 ? 46.738 37.960 15.076 1.00 28.91 265 GLU A C 1
ATOM 2098 O O . GLU A 1 265 ? 46.872 36.749 14.911 1.00 28.91 265 GLU A O 1
ATOM 2103 N N . GLU A 1 266 ? 46.967 38.864 14.123 1.00 25.52 266 GLU A N 1
ATOM 2104 C CA . GLU A 1 266 ? 47.875 38.767 12.965 1.00 25.52 266 GLU A CA 1
ATOM 2105 C C . GLU A 1 266 ? 47.645 37.844 11.734 1.00 25.52 266 GLU A C 1
ATOM 2107 O O . GLU A 1 266 ? 47.328 36.660 11.756 1.00 25.52 266 GLU A O 1
ATOM 2112 N N . VAL A 1 267 ? 47.891 38.501 10.599 1.00 31.53 267 VAL A N 1
ATOM 2113 C CA . VAL A 1 267 ? 47.853 38.160 9.160 1.00 31.53 267 VAL A CA 1
ATOM 2114 C C . VAL A 1 267 ? 49.336 37.981 8.695 1.00 31.53 267 VAL A C 1
ATOM 2116 O O . VAL A 1 267 ? 50.206 38.249 9.520 1.00 31.53 267 VAL A O 1
ATOM 2119 N N . PRO A 1 268 ? 49.765 37.686 7.433 1.00 43.34 268 PRO A N 1
ATOM 2120 C CA . PRO A 1 268 ? 49.194 37.043 6.231 1.00 43.34 268 PRO A CA 1
ATOM 2121 C C . PRO A 1 268 ? 50.034 35.874 5.634 1.00 43.34 268 PRO A C 1
ATOM 2123 O O . PRO A 1 268 ? 51.249 35.792 5.761 1.00 43.34 268 PRO A O 1
ATOM 2126 N N . GLY A 1 269 ? 49.358 35.071 4.803 1.00 29.12 269 GLY A N 1
ATOM 2127 C CA . GLY A 1 269 ? 49.751 34.581 3.466 1.00 29.12 269 GLY A CA 1
ATOM 2128 C C . GLY A 1 269 ? 51.209 34.264 3.081 1.00 29.12 269 GLY A C 1
ATOM 2129 O O . GLY A 1 269 ? 52.065 35.138 3.038 1.00 29.12 269 GLY A O 1
ATOM 2130 N N . ARG A 1 270 ? 51.417 33.066 2.509 1.00 31.38 270 ARG A N 1
ATOM 2131 C CA . ARG A 1 270 ? 52.325 32.858 1.362 1.00 31.38 270 ARG A CA 1
ATOM 2132 C C . ARG A 1 270 ? 52.017 31.533 0.658 1.00 31.38 270 ARG A C 1
ATOM 2134 O O . ARG A 1 270 ? 51.971 30.484 1.289 1.00 31.38 270 ARG A O 1
ATOM 2141 N N . GLY A 1 271 ? 51.809 31.587 -0.656 1.00 30.97 271 GLY A N 1
ATOM 2142 C CA . GLY A 1 271 ? 51.723 30.399 -1.501 1.00 30.97 271 GLY A CA 1
ATOM 2143 C C . GLY A 1 271 ? 53.095 29.771 -1.755 1.00 30.97 271 GLY A C 1
ATOM 2144 O O . GLY A 1 271 ? 54.100 30.474 -1.844 1.00 30.97 271 GLY A O 1
ATOM 2145 N N . ALA A 1 272 ? 53.111 28.454 -1.941 1.00 33.38 272 ALA A N 1
ATOM 2146 C CA . ALA A 1 272 ? 54.174 27.737 -2.632 1.00 33.38 272 ALA A CA 1
ATOM 2147 C C . ALA A 1 272 ? 53.583 26.478 -3.280 1.00 33.38 272 ALA A C 1
ATOM 2149 O O . ALA A 1 272 ? 53.013 25.623 -2.607 1.00 33.38 272 ALA A O 1
ATOM 2150 N N . ARG A 1 273 ? 53.704 26.393 -4.608 1.00 39.50 273 ARG A N 1
ATOM 2151 C CA . ARG A 1 273 ? 53.566 25.150 -5.371 1.00 39.50 273 ARG A CA 1
ATOM 2152 C C . ARG A 1 273 ? 54.850 24.343 -5.199 1.00 39.50 273 ARG A C 1
ATOM 2154 O O . ARG A 1 273 ? 55.917 24.922 -5.381 1.00 39.50 273 ARG A O 1
ATOM 2161 N N . VAL A 1 274 ? 54.744 23.036 -4.966 1.00 35.81 274 VAL A N 1
ATOM 2162 C CA . VAL A 1 274 ? 55.786 22.056 -5.312 1.00 35.81 274 VAL A CA 1
ATOM 2163 C C . VAL A 1 274 ? 55.108 20.786 -5.824 1.00 35.81 274 VAL A C 1
ATOM 2165 O O . VAL A 1 274 ? 54.221 20.234 -5.178 1.00 35.81 274 VAL A O 1
ATOM 2168 N N . ASP A 1 275 ? 55.531 20.401 -7.025 1.00 35.72 275 ASP A N 1
ATOM 2169 C CA . ASP A 1 275 ? 55.254 19.158 -7.741 1.00 35.72 275 ASP A CA 1
ATOM 2170 C C . ASP A 1 275 ? 55.704 17.924 -6.951 1.00 35.72 275 ASP A C 1
ATOM 2172 O O . ASP A 1 275 ? 56.734 17.943 -6.277 1.00 35.72 275 ASP A O 1
ATOM 2176 N N . GLY A 1 276 ? 54.986 16.815 -7.106 1.00 32.00 276 GLY A N 1
ATOM 2177 C CA . GLY A 1 276 ? 55.390 15.547 -6.512 1.00 32.00 276 GLY A CA 1
ATOM 2178 C C . GLY A 1 276 ? 54.461 14.406 -6.881 1.00 32.00 276 GLY A C 1
ATOM 2179 O O . GLY A 1 276 ? 53.594 14.029 -6.098 1.00 32.00 276 GLY A O 1
ATOM 2180 N N . ASN A 1 277 ? 54.668 13.846 -8.073 1.00 39.09 277 ASN A N 1
ATOM 2181 C CA . ASN A 1 277 ? 54.178 12.524 -8.447 1.00 39.09 277 ASN A CA 1
ATOM 2182 C C . ASN A 1 277 ? 54.498 11.511 -7.342 1.00 39.09 277 ASN A C 1
ATOM 2184 O O . ASN A 1 277 ? 55.666 11.216 -7.110 1.00 39.09 277 ASN A O 1
ATOM 2188 N N . ASN A 1 278 ? 53.468 10.934 -6.727 1.00 33.62 278 ASN A N 1
ATOM 2189 C CA . ASN A 1 278 ? 53.551 9.635 -6.071 1.00 33.62 278 ASN A CA 1
ATOM 2190 C C . ASN A 1 278 ? 52.220 8.908 -6.263 1.00 33.62 278 ASN A C 1
ATOM 2192 O O . ASN A 1 278 ? 51.198 9.244 -5.669 1.00 33.62 278 ASN A O 1
ATOM 2196 N N . VAL A 1 279 ? 52.263 7.911 -7.142 1.00 43.19 279 VAL A N 1
ATOM 2197 C CA . VAL A 1 279 ? 51.246 6.873 -7.300 1.00 43.19 279 VAL A CA 1
ATOM 2198 C C . VAL A 1 279 ? 51.199 6.060 -6.002 1.00 43.19 279 VAL A C 1
ATOM 2200 O O . VAL A 1 279 ? 52.231 5.498 -5.629 1.00 43.19 279 VAL A O 1
ATOM 2203 N N . PRO A 1 280 ? 50.051 5.912 -5.321 1.00 39.84 280 PRO A N 1
ATOM 2204 C CA . PRO A 1 280 ? 49.905 4.855 -4.343 1.00 39.84 280 PRO A CA 1
ATOM 2205 C C . PRO A 1 280 ? 49.547 3.564 -5.078 1.00 39.84 280 PRO A C 1
ATOM 2207 O O . PRO A 1 280 ? 48.450 3.394 -5.611 1.00 39.84 280 PRO A O 1
ATOM 2210 N N . VAL A 1 281 ? 50.519 2.656 -5.098 1.00 34.94 281 VAL A N 1
ATOM 2211 C CA . VAL A 1 281 ? 50.335 1.225 -5.339 1.00 34.94 281 VAL A CA 1
ATOM 2212 C C . VAL A 1 281 ? 49.225 0.720 -4.414 1.00 34.94 281 VAL A C 1
ATOM 2214 O O . VAL A 1 281 ? 49.339 0.798 -3.191 1.00 34.94 281 VAL A O 1
ATOM 2217 N N . LEU A 1 282 ? 48.146 0.211 -5.010 1.00 29.61 282 LEU A N 1
ATOM 2218 C CA . LEU A 1 282 ? 47.106 -0.551 -4.324 1.00 29.61 282 LEU A CA 1
ATOM 2219 C C . LEU A 1 282 ? 47.734 -1.828 -3.757 1.00 29.61 282 LEU A C 1
ATOM 2221 O O . LEU A 1 282 ? 47.938 -2.809 -4.470 1.00 29.61 282 LEU A O 1
ATOM 2225 N N . VAL A 1 283 ? 48.045 -1.807 -2.463 1.00 30.70 283 VAL A N 1
ATOM 2226 C CA . VAL A 1 283 ? 48.284 -3.022 -1.687 1.00 30.70 283 VAL A CA 1
ATOM 2227 C C . VAL A 1 283 ? 46.925 -3.673 -1.457 1.00 30.70 283 VAL A C 1
ATOM 2229 O O . VAL A 1 283 ? 46.128 -3.226 -0.633 1.00 30.70 283 VAL A O 1
ATOM 2232 N N . LEU A 1 284 ? 46.658 -4.711 -2.245 1.00 29.31 284 LEU A N 1
ATOM 2233 C CA . LEU A 1 284 ? 45.611 -5.687 -1.990 1.00 29.31 284 LEU A CA 1
ATOM 2234 C C . LEU A 1 284 ? 45.991 -6.475 -0.734 1.00 29.31 284 LEU A C 1
ATOM 2236 O O . LEU A 1 284 ? 46.960 -7.232 -0.742 1.00 29.31 284 LEU A O 1
ATOM 2240 N N . SER A 1 285 ? 45.207 -6.302 0.325 1.00 28.64 285 SER A N 1
ATOM 2241 C CA . SER A 1 285 ? 45.140 -7.248 1.435 1.00 28.64 285 SER A CA 1
ATOM 2242 C C . SER A 1 285 ? 43.730 -7.817 1.475 1.00 28.64 285 SER A C 1
ATOM 2244 O O . SER A 1 285 ? 42.813 -7.207 2.022 1.00 28.64 285 SER A O 1
ATOM 2246 N N . ASP A 1 286 ? 43.583 -8.999 0.882 1.00 27.72 286 ASP A N 1
ATOM 2247 C CA . ASP A 1 286 ? 42.487 -9.914 1.158 1.00 27.72 286 ASP A CA 1
ATOM 2248 C C . ASP A 1 286 ? 42.684 -10.508 2.554 1.00 27.72 286 ASP A C 1
ATOM 2250 O O . ASP A 1 286 ? 43.591 -11.309 2.778 1.00 27.72 286 ASP A O 1
ATOM 2254 N N . THR A 1 287 ? 41.791 -10.184 3.485 1.00 30.34 287 THR A N 1
ATOM 2255 C CA . THR A 1 287 ? 41.440 -11.108 4.567 1.00 30.34 287 THR A CA 1
ATOM 2256 C C . THR A 1 287 ? 39.931 -11.148 4.751 1.00 30.34 287 THR A C 1
ATOM 2258 O O . THR A 1 287 ? 39.297 -10.346 5.431 1.00 30.34 287 THR A O 1
ATOM 2261 N N . SER A 1 288 ? 39.365 -12.174 4.123 1.00 34.25 288 SER A N 1
ATOM 2262 C CA . SER A 1 288 ? 38.250 -12.968 4.626 1.00 34.25 288 SER A CA 1
ATOM 2263 C C . SER A 1 288 ? 38.122 -12.900 6.157 1.00 34.25 288 SER A C 1
ATOM 2265 O O . SER A 1 288 ? 38.961 -13.436 6.883 1.00 34.25 288 SER A O 1
ATOM 2267 N N . SER A 1 289 ? 37.003 -12.373 6.649 1.00 28.72 289 SER A N 1
ATOM 2268 C CA . SER A 1 289 ? 36.274 -13.051 7.719 1.00 28.72 289 SER A CA 1
ATOM 2269 C C . SER A 1 289 ? 34.790 -12.697 7.677 1.00 28.72 289 SER A C 1
ATOM 2271 O O . SER A 1 289 ? 34.348 -11.561 7.811 1.00 28.72 289 SER A O 1
ATOM 2273 N N . HIS A 1 290 ? 34.030 -13.753 7.429 1.00 31.77 290 HIS A N 1
ATOM 2274 C CA . HIS A 1 290 ? 32.604 -13.893 7.637 1.00 31.77 290 HIS A CA 1
ATOM 2275 C C . HIS A 1 290 ? 32.198 -13.479 9.063 1.00 31.77 290 HIS A C 1
ATOM 2277 O O . HIS A 1 290 ? 32.879 -13.855 10.016 1.00 31.77 290 HIS A O 1
ATOM 2283 N N . ARG A 1 291 ? 30.995 -12.891 9.159 1.00 36.38 291 ARG A N 1
ATOM 2284 C CA . ARG A 1 291 ? 30.087 -12.721 10.320 1.00 36.38 291 ARG A CA 1
ATOM 2285 C C . ARG A 1 291 ? 29.933 -11.265 10.756 1.00 36.38 291 ARG A C 1
ATOM 2287 O O . ARG A 1 291 ? 30.768 -10.734 11.466 1.00 36.38 291 ARG A O 1
ATOM 2294 N N . ASP A 1 292 ? 28.802 -10.674 10.376 1.00 28.30 292 ASP A N 1
ATOM 2295 C CA . ASP A 1 292 ? 27.919 -9.981 11.321 1.00 28.30 292 ASP A CA 1
ATOM 2296 C C . ASP A 1 292 ? 26.622 -9.580 10.606 1.00 28.30 292 ASP A C 1
ATOM 2298 O O . ASP A 1 292 ? 26.464 -8.496 10.054 1.00 28.30 292 ASP A O 1
ATOM 2302 N N . GLY A 1 293 ? 25.672 -10.513 10.608 1.00 35.41 293 GLY A N 1
ATOM 2303 C CA . GLY A 1 293 ? 24.311 -10.318 10.126 1.00 35.41 293 GLY A CA 1
ATOM 2304 C C . GLY A 1 293 ? 23.313 -10.722 11.198 1.00 35.41 293 GLY A C 1
ATOM 2305 O O . GLY A 1 293 ? 22.481 -11.578 10.946 1.00 35.41 293 GLY A O 1
ATOM 2306 N N . GLU A 1 294 ? 23.425 -10.180 12.415 1.00 37.03 294 GLU A N 1
ATOM 2307 C CA . GLU A 1 294 ? 22.439 -10.461 13.471 1.00 37.03 294 GLU A CA 1
ATOM 2308 C C . GLU A 1 294 ? 22.429 -9.415 14.603 1.00 37.03 294 GLU A C 1
ATOM 2310 O O . GLU A 1 294 ? 22.472 -9.731 15.788 1.00 37.03 294 GLU A O 1
ATOM 2315 N N . LYS A 1 295 ? 22.368 -8.118 14.272 1.00 35.16 295 LYS A N 1
ATOM 2316 C CA . LYS A 1 295 ? 22.197 -7.052 15.284 1.00 35.16 295 LYS A CA 1
ATOM 2317 C C . LYS A 1 295 ? 21.187 -5.984 14.868 1.00 35.16 295 LYS A C 1
ATOM 2319 O O . LYS A 1 295 ? 21.439 -4.794 14.993 1.00 35.16 295 LYS A O 1
ATOM 2324 N N . THR A 1 296 ? 19.993 -6.403 14.452 1.00 36.44 296 THR A N 1
ATOM 2325 C CA . THR A 1 296 ? 18.860 -5.461 14.296 1.00 36.44 296 THR A CA 1
ATOM 2326 C C . THR A 1 296 ? 17.502 -6.013 14.732 1.00 36.44 296 THR A C 1
ATOM 2328 O O . THR A 1 296 ? 16.521 -5.276 14.737 1.00 36.44 296 THR A O 1
ATOM 2331 N N . LEU A 1 297 ? 17.437 -7.257 15.225 1.00 37.44 297 LEU A N 1
ATOM 2332 C CA . LEU A 1 297 ? 16.209 -7.868 15.766 1.00 37.44 297 LEU A CA 1
ATOM 2333 C C . LEU A 1 297 ? 16.175 -7.992 17.300 1.00 37.44 297 LEU A C 1
ATOM 2335 O O . LEU A 1 297 ? 15.182 -8.443 17.868 1.00 37.44 297 LEU A O 1
ATOM 2339 N N . ALA A 1 298 ? 17.210 -7.524 18.006 1.00 37.38 298 ALA A N 1
ATOM 2340 C CA . ALA A 1 298 ? 17.243 -7.539 19.473 1.00 37.38 298 ALA A CA 1
ATOM 2341 C C . ALA A 1 298 ? 16.622 -6.287 20.130 1.00 37.38 298 ALA A C 1
ATOM 2343 O O . ALA A 1 298 ? 16.370 -6.292 21.336 1.00 37.38 298 ALA A O 1
ATOM 2344 N N . ARG A 1 299 ? 16.329 -5.221 19.367 1.00 33.94 299 ARG A N 1
ATOM 2345 C CA . ARG A 1 299 ? 15.785 -3.965 19.925 1.00 33.94 299 ARG A CA 1
ATOM 2346 C C . ARG A 1 299 ? 14.251 -3.914 19.977 1.00 33.94 299 ARG A C 1
ATOM 2348 O O . ARG A 1 299 ? 13.714 -3.184 20.800 1.00 33.94 299 ARG A O 1
ATOM 2355 N N . CYS A 1 300 ? 13.545 -4.751 19.210 1.00 32.88 300 CYS A N 1
ATOM 2356 C CA . CYS A 1 300 ? 12.072 -4.792 19.224 1.00 32.88 300 CYS A CA 1
ATOM 2357 C C . CYS A 1 300 ? 11.458 -5.830 20.185 1.00 32.88 300 CYS A C 1
ATOM 2359 O O . CYS A 1 300 ? 10.263 -5.780 20.448 1.00 32.88 300 CYS A O 1
ATOM 2361 N N . ARG A 1 301 ? 12.246 -6.729 20.796 1.00 35.84 301 ARG A N 1
ATOM 2362 C CA . ARG A 1 301 ? 11.743 -7.713 21.786 1.00 35.84 301 ARG A CA 1
ATOM 2363 C C . ARG A 1 301 ? 11.792 -7.243 23.250 1.00 35.84 301 ARG A C 1
ATOM 2365 O O . ARG A 1 301 ? 11.565 -8.040 24.158 1.00 35.84 301 ARG A O 1
ATOM 2372 N N . ARG A 1 302 ? 12.068 -5.959 23.513 1.00 35.16 302 ARG A N 1
ATOM 2373 C CA . ARG A 1 302 ? 12.187 -5.402 24.881 1.00 35.16 302 ARG A CA 1
ATOM 2374 C C . ARG A 1 302 ? 11.000 -4.563 25.370 1.00 35.16 302 ARG A C 1
ATOM 2376 O O . ARG A 1 302 ? 11.105 -3.990 26.446 1.00 35.16 302 ARG A O 1
ATOM 2383 N N . MET A 1 303 ? 9.876 -4.539 24.648 1.00 36.59 303 MET A N 1
ATOM 2384 C CA . MET A 1 303 ? 8.641 -3.860 25.091 1.00 36.59 303 MET A CA 1
ATOM 2385 C C . MET A 1 303 ? 7.451 -4.792 25.373 1.00 36.59 303 MET A C 1
ATOM 2387 O O . MET A 1 303 ? 6.341 -4.322 25.574 1.00 36.59 303 MET A O 1
ATOM 2391 N N . LEU A 1 304 ? 7.672 -6.105 25.478 1.00 41.09 304 LEU A N 1
ATOM 2392 C CA . LEU A 1 304 ? 6.701 -7.027 26.079 1.00 41.09 304 LEU A CA 1
ATOM 2393 C C . LEU A 1 304 ? 7.418 -8.010 27.011 1.00 41.09 304 LEU A C 1
ATOM 2395 O O . LEU A 1 304 ? 7.553 -9.197 26.730 1.00 41.09 304 LEU A O 1
ATOM 2399 N N . ARG A 1 305 ? 7.896 -7.514 28.157 1.00 32.22 305 ARG A N 1
ATOM 2400 C CA . ARG A 1 305 ? 8.038 -8.362 29.345 1.00 32.22 305 ARG A CA 1
ATOM 2401 C C . ARG A 1 305 ? 7.012 -7.925 30.371 1.00 32.22 305 ARG A C 1
ATOM 2403 O O . ARG A 1 305 ? 7.128 -6.865 30.975 1.00 32.22 305 ARG A O 1
ATOM 2410 N N . CYS A 1 306 ? 6.017 -8.793 30.505 1.00 29.92 306 CYS A N 1
ATOM 2411 C CA . CYS A 1 306 ? 5.169 -9.000 31.663 1.00 29.92 306 CYS A CA 1
ATOM 2412 C C . CYS A 1 306 ? 5.738 -8.379 32.945 1.00 29.92 306 CYS A C 1
ATOM 2414 O O . CYS A 1 306 ? 6.746 -8.845 33.482 1.00 29.92 306 CYS A O 1
ATOM 2416 N N . LYS A 1 307 ? 5.014 -7.411 33.510 1.00 31.20 307 LYS A N 1
ATOM 2417 C CA . LYS A 1 307 ? 4.940 -7.294 34.966 1.00 31.20 307 LYS A CA 1
ATOM 2418 C C . LYS A 1 307 ? 4.153 -8.508 35.467 1.00 31.20 307 LYS A C 1
ATOM 2420 O O . LYS A 1 307 ? 2.953 -8.427 35.694 1.00 31.20 307 LYS A O 1
ATOM 2425 N N . SER A 1 308 ? 4.826 -9.650 35.601 1.00 31.73 308 SER A N 1
ATOM 2426 C CA . SER A 1 308 ? 4.353 -10.706 36.492 1.00 31.73 308 SER A CA 1
ATOM 2427 C C . SER A 1 308 ? 4.419 -10.147 37.907 1.00 31.73 308 SER A C 1
ATOM 2429 O O . SER A 1 308 ? 5.495 -10.053 38.499 1.00 31.73 308 SER A O 1
ATOM 2431 N N . LEU A 1 309 ? 3.268 -9.748 38.441 1.00 30.27 309 LEU A N 1
ATOM 2432 C CA . LEU A 1 309 ? 3.085 -9.640 39.880 1.00 30.27 309 LEU A CA 1
ATOM 2433 C C . LEU A 1 309 ? 3.302 -11.042 40.458 1.00 30.27 309 LEU A C 1
ATOM 2435 O O . LEU A 1 309 ? 2.472 -11.933 40.295 1.00 30.27 309 LEU A O 1
ATOM 2439 N N . ARG A 1 310 ? 4.465 -11.252 41.081 1.00 30.48 310 ARG A N 1
ATOM 2440 C CA . ARG A 1 310 ? 4.694 -12.391 41.970 1.00 30.48 310 ARG A CA 1
ATOM 2441 C C . ARG A 1 310 ? 3.740 -12.238 43.152 1.00 30.48 310 ARG A C 1
ATOM 2443 O O . ARG A 1 310 ? 3.960 -11.383 44.004 1.00 30.48 310 ARG A O 1
ATOM 2450 N N . LEU A 1 311 ? 2.701 -13.062 43.197 1.00 32.09 311 LEU A N 1
ATOM 2451 C CA . LEU A 1 311 ? 1.983 -13.346 44.435 1.00 32.09 311 LEU A CA 1
ATOM 2452 C C . LEU A 1 311 ? 2.875 -14.259 45.292 1.00 32.09 311 LEU A C 1
ATOM 2454 O O . LEU A 1 311 ? 3.332 -15.287 44.783 1.00 32.09 311 LEU A O 1
ATOM 2458 N N . PRO A 1 312 ? 3.163 -13.922 46.560 1.00 32.28 312 PRO A N 1
ATOM 2459 C CA . PRO A 1 312 ? 3.769 -14.879 47.467 1.00 32.28 312 PRO A CA 1
ATOM 2460 C C . PRO A 1 312 ? 2.734 -15.953 47.811 1.00 32.28 312 PRO A C 1
ATOM 2462 O O . PRO A 1 312 ? 1.627 -15.659 48.260 1.00 32.28 312 PRO A O 1
ATOM 2465 N N . ALA A 1 313 ? 3.108 -17.211 47.591 1.00 35.91 313 ALA A N 1
ATOM 2466 C CA . ALA A 1 313 ? 2.390 -18.352 48.126 1.00 35.91 313 ALA A CA 1
ATOM 2467 C C . ALA A 1 313 ? 2.448 -18.292 49.658 1.00 35.91 313 ALA A C 1
ATOM 2469 O O . ALA A 1 313 ? 3.529 -18.416 50.227 1.00 35.91 313 ALA A O 1
ATOM 2470 N N . ASN A 1 314 ? 1.299 -18.131 50.317 1.00 30.28 314 ASN A N 1
ATOM 2471 C CA . ASN A 1 314 ? 1.178 -18.383 51.747 1.00 30.28 314 ASN A CA 1
ATOM 2472 C C . ASN A 1 314 ? 0.102 -19.434 51.997 1.00 30.28 314 ASN A C 1
ATOM 2474 O O . ASN A 1 314 ? -1.067 -19.278 51.648 1.00 30.28 314 ASN A O 1
ATOM 2478 N N . ARG A 1 315 ? 0.579 -20.532 52.586 1.00 31.58 315 ARG A N 1
ATOM 2479 C CA . ARG A 1 315 ? -0.191 -21.634 53.145 1.00 31.58 315 ARG A CA 1
ATOM 2480 C C . ARG A 1 315 ? -1.202 -21.117 54.164 1.00 31.58 315 ARG A C 1
ATOM 2482 O O . ARG A 1 315 ? -0.921 -20.208 54.940 1.00 31.58 315 ARG A O 1
ATOM 2489 N N . ALA A 1 316 ? -2.352 -21.774 54.164 1.00 34.94 316 ALA A N 1
ATOM 2490 C CA . ALA A 1 316 ? -3.407 -21.621 55.141 1.00 34.94 316 ALA A CA 1
ATOM 2491 C C . ALA A 1 316 ? -2.919 -21.933 56.564 1.00 34.94 316 ALA A C 1
ATOM 2493 O O . ALA A 1 316 ? -2.429 -23.030 56.822 1.00 34.94 316 ALA A O 1
ATOM 2494 N N . SER A 1 317 ? -3.143 -20.995 57.483 1.00 33.75 317 SER A N 1
ATOM 2495 C CA . SER A 1 317 ? -3.469 -21.278 58.884 1.00 33.75 317 SER A CA 1
ATOM 2496 C C . SER A 1 317 ? -3.902 -19.993 59.595 1.00 33.75 317 SER A C 1
ATOM 2498 O O . SER A 1 317 ? -3.126 -19.045 59.661 1.00 33.75 317 SER A O 1
ATOM 2500 N N . GLY A 1 318 ? -5.098 -20.011 60.189 1.00 29.97 318 GLY A N 1
ATOM 2501 C CA . GLY A 1 318 ? -5.398 -19.246 61.404 1.00 29.97 318 GLY A CA 1
ATOM 2502 C C . GLY A 1 318 ? -5.987 -17.843 61.236 1.00 29.97 318 GLY A C 1
ATOM 2503 O O . GLY A 1 318 ? -5.276 -16.879 60.993 1.00 29.97 318 GLY A O 1
ATOM 2504 N N . LEU A 1 319 ? -7.301 -17.759 61.467 1.00 39.41 319 LEU A N 1
ATOM 2505 C CA . LEU A 1 319 ? -8.027 -16.706 62.194 1.00 39.41 319 LEU A CA 1
ATOM 2506 C C . LEU A 1 319 ? -7.224 -15.450 62.600 1.00 39.41 319 LEU A C 1
ATOM 2508 O O . LEU A 1 319 ? -6.365 -15.539 63.476 1.00 39.41 319 LEU A O 1
ATOM 2512 N N . ARG A 1 320 ? -7.641 -14.272 62.109 1.00 33.47 320 ARG A N 1
ATOM 2513 C CA . ARG A 1 320 ? -8.072 -13.103 62.917 1.00 33.47 320 ARG A CA 1
ATOM 2514 C C . ARG A 1 320 ? -8.371 -11.884 62.029 1.00 33.47 320 ARG A C 1
ATOM 2516 O O . ARG A 1 320 ? -7.731 -11.642 61.014 1.00 33.47 320 ARG A O 1
ATOM 2523 N N . SER A 1 321 ? -9.389 -11.152 62.461 1.00 42.28 321 SER A N 1
ATOM 2524 C CA . SER A 1 321 ? -9.939 -9.884 61.970 1.00 42.28 321 SER A CA 1
ATOM 2525 C C . SER A 1 321 ? -8.920 -8.798 61.591 1.00 42.28 321 SER A C 1
ATOM 2527 O O . SER A 1 321 ? -8.005 -8.543 62.370 1.00 42.28 321 SER A O 1
ATOM 2529 N N . PHE A 1 322 ? -9.184 -8.051 60.509 1.00 31.44 322 PHE A N 1
ATOM 2530 C CA . PHE A 1 322 ? -8.662 -6.690 60.292 1.00 31.44 322 PHE A CA 1
ATOM 2531 C C . PHE A 1 322 ? -9.730 -5.765 59.651 1.00 31.44 322 PHE A C 1
ATOM 2533 O O . PHE A 1 322 ? -10.586 -6.266 58.921 1.00 31.44 322 PHE A O 1
ATOM 2540 N N . PRO A 1 323 ? -9.719 -4.443 59.943 1.00 35.22 323 PRO A N 1
ATOM 2541 C CA . PRO A 1 323 ? -10.826 -3.510 59.689 1.00 35.22 323 PRO A CA 1
ATOM 2542 C C . PRO A 1 323 ? -10.762 -2.803 58.312 1.00 35.22 323 PRO A C 1
ATOM 2544 O O . PRO A 1 323 ? -9.706 -2.788 57.672 1.00 35.22 323 PRO A O 1
ATOM 2547 N N . PRO A 1 324 ? -11.862 -2.166 57.851 1.00 35.00 324 PRO A N 1
ATOM 2548 C CA . PRO A 1 324 ? -11.945 -1.536 56.536 1.00 35.00 324 PRO A CA 1
ATOM 2549 C C . PRO A 1 324 ? -11.449 -0.086 56.581 1.00 35.00 324 PRO A C 1
ATOM 2551 O O . PRO A 1 324 ? -12.187 0.816 56.958 1.00 35.00 324 PRO A O 1
ATOM 2554 N N . LEU A 1 325 ? -10.198 0.164 56.185 1.00 39.41 325 LEU A N 1
ATOM 2555 C CA . LEU A 1 325 ? -9.699 1.535 55.983 1.00 39.41 325 LEU A CA 1
ATOM 2556 C C . LEU A 1 325 ? -8.501 1.594 55.021 1.00 39.41 325 LEU A C 1
ATOM 2558 O O . LEU A 1 325 ? -7.529 2.285 55.277 1.00 39.41 325 LEU A O 1
ATOM 2562 N N . MET A 1 326 ? -8.542 0.866 53.897 1.00 36.47 326 MET A N 1
ATOM 2563 C CA . MET A 1 326 ? -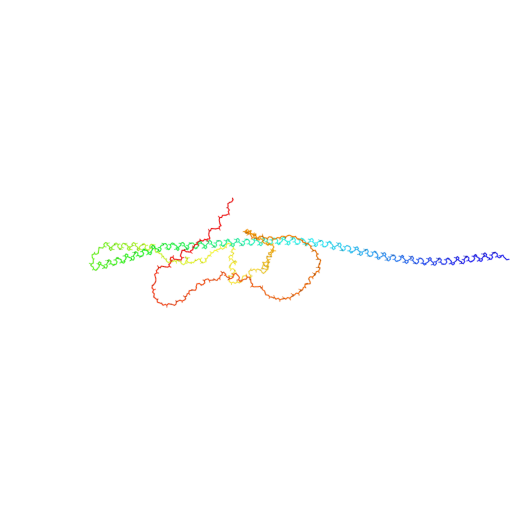7.513 0.958 52.841 1.00 36.47 326 MET A CA 1
ATOM 2564 C C . MET A 1 326 ? -8.060 0.650 51.430 1.00 36.47 326 MET A C 1
ATOM 2566 O O . MET A 1 326 ? -7.427 -0.057 50.655 1.00 36.47 326 MET A O 1
ATOM 2570 N N . ILE A 1 327 ? -9.235 1.176 51.059 1.00 37.75 327 ILE A N 1
ATOM 2571 C CA . ILE A 1 327 ? -9.714 1.128 49.653 1.00 37.75 327 ILE A CA 1
ATOM 2572 C C . ILE A 1 327 ? -9.843 2.532 49.026 1.00 37.75 327 ILE A C 1
ATOM 2574 O O . ILE A 1 327 ? -9.833 2.678 47.808 1.00 37.75 327 ILE A O 1
ATOM 2578 N N . ALA A 1 328 ? -9.781 3.607 49.817 1.00 38.38 328 ALA A N 1
ATOM 2579 C CA . ALA A 1 328 ? -9.887 4.978 49.303 1.00 38.38 328 ALA A CA 1
ATOM 2580 C C . ALA A 1 328 ? -8.586 5.569 48.708 1.00 38.38 328 ALA A C 1
ATOM 2582 O O . ALA A 1 328 ? -8.576 6.725 48.296 1.00 38.38 328 ALA A O 1
ATOM 2583 N N . ARG A 1 329 ? -7.471 4.822 48.637 1.00 35.34 329 ARG A N 1
ATOM 2584 C CA . ARG A 1 329 ? -6.165 5.379 48.207 1.00 35.34 329 ARG A CA 1
ATOM 2585 C C . ARG A 1 329 ? -5.644 4.910 46.845 1.00 35.34 329 ARG A C 1
ATOM 2587 O O . ARG A 1 329 ? -4.570 5.348 46.443 1.00 35.34 329 ARG A O 1
ATOM 2594 N N . VAL A 1 330 ? -6.407 4.096 46.111 1.00 38.44 330 VAL A N 1
ATOM 2595 C CA . VAL A 1 330 ? -6.042 3.641 44.749 1.00 38.44 330 VAL A CA 1
ATOM 2596 C C . VAL A 1 330 ? -6.879 4.316 43.648 1.00 38.44 330 VAL A C 1
ATOM 2598 O O . VAL A 1 330 ? -6.473 4.320 42.493 1.00 38.44 330 VAL A O 1
ATOM 2601 N N . ILE A 1 331 ? -7.977 4.999 43.990 1.00 39.12 331 ILE A N 1
ATOM 2602 C CA . ILE A 1 331 ? -8.873 5.635 43.000 1.00 39.12 331 ILE A CA 1
ATOM 2603 C C . ILE A 1 331 ? -8.493 7.108 42.703 1.00 39.12 331 ILE A C 1
ATOM 2605 O O . ILE A 1 331 ? -8.957 7.694 41.734 1.00 39.12 331 ILE A O 1
ATOM 2609 N N . GLY A 1 332 ? -7.563 7.709 43.456 1.00 34.97 332 GLY A N 1
ATOM 2610 C CA . GLY A 1 332 ? -7.216 9.138 43.341 1.00 34.97 332 GLY A CA 1
ATOM 2611 C C . GLY A 1 332 ? -5.981 9.510 42.504 1.00 34.97 332 GLY A C 1
ATOM 2612 O O . GLY A 1 332 ? -5.500 10.631 42.645 1.00 34.97 332 GLY A O 1
ATOM 2613 N N . LYS A 1 333 ? -5.399 8.610 41.696 1.00 35.81 333 LYS A N 1
ATOM 2614 C CA . LYS A 1 333 ? -4.175 8.906 40.907 1.00 35.81 333 LYS A CA 1
ATOM 2615 C C . LYS A 1 333 ? -4.154 8.298 39.499 1.00 35.81 333 LYS A C 1
ATOM 2617 O O . LYS A 1 333 ? -3.127 7.800 39.049 1.00 35.81 333 LYS A O 1
ATOM 2622 N N . LEU A 1 334 ? -5.262 8.396 38.772 1.00 33.50 334 LEU A N 1
ATOM 2623 C CA . LEU A 1 334 ? -5.229 8.381 37.307 1.00 33.50 334 LEU A CA 1
ATOM 2624 C C .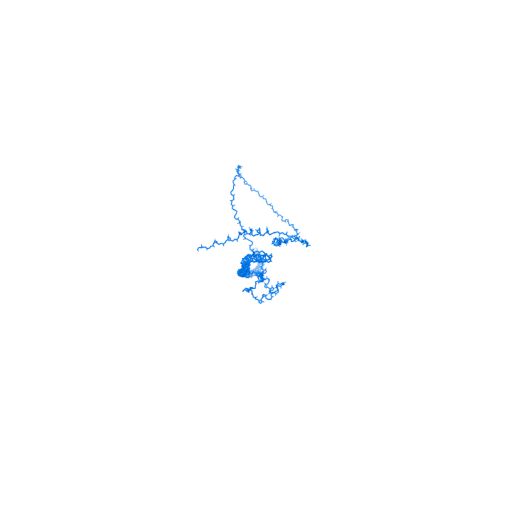 LEU A 1 334 ? -5.599 9.778 36.820 1.00 33.50 334 LEU A C 1
ATOM 2626 O O . LEU A 1 334 ? -6.721 10.057 36.413 1.00 33.50 334 LEU A O 1
ATOM 2630 N N . SER A 1 335 ? -4.625 10.678 36.947 1.00 33.44 335 SER A N 1
ATOM 2631 C CA . SER A 1 335 ? -4.650 11.965 36.267 1.00 33.44 335 SER A CA 1
ATOM 2632 C C . SER A 1 335 ? -4.649 11.682 34.766 1.00 33.44 335 SER A C 1
ATOM 2634 O O . SER A 1 335 ? -3.701 11.092 34.250 1.00 33.44 335 SER A O 1
ATOM 2636 N N . PHE A 1 336 ? -5.717 12.083 34.083 1.00 37.72 336 PHE A N 1
ATOM 2637 C CA . PHE A 1 336 ? -5.727 12.301 32.640 1.00 37.72 336 PHE A CA 1
ATOM 2638 C C . PHE A 1 336 ? -4.710 13.408 32.319 1.00 37.72 336 PHE A C 1
ATOM 2640 O O . PHE A 1 336 ? -4.799 14.494 32.894 1.00 37.72 336 PHE A O 1
ATOM 2647 N N . PRO A 1 337 ? -3.736 13.148 31.433 1.00 38.34 337 PRO A N 1
ATOM 2648 C CA . PRO A 1 337 ? -3.556 14.074 30.320 1.00 38.34 337 PRO A CA 1
ATOM 2649 C C . PRO A 1 337 ? -3.156 13.314 29.049 1.00 38.34 337 PRO A C 1
ATOM 2651 O O . PRO A 1 337 ? -2.012 12.897 28.923 1.00 38.34 337 PRO A O 1
ATOM 2654 N N . CYS A 1 338 ? -4.089 13.127 28.114 1.00 29.92 338 CYS A N 1
ATOM 2655 C CA . CYS A 1 338 ? -3.811 12.779 26.707 1.00 29.92 338 CYS A CA 1
ATOM 2656 C C . CYS A 1 338 ? -5.100 12.898 25.866 1.00 29.92 338 CYS A C 1
ATOM 2658 O O . CYS A 1 338 ? -5.479 11.964 25.177 1.00 29.92 338 CYS A O 1
ATOM 2660 N N . LEU A 1 339 ? -5.827 14.019 25.956 1.00 35.09 339 LEU A N 1
ATOM 2661 C CA . LEU A 1 339 ? -6.977 14.301 25.073 1.00 35.09 339 LEU A CA 1
ATOM 2662 C C . LEU A 1 339 ? -7.116 15.799 24.746 1.00 35.09 339 LEU A C 1
ATOM 2664 O O . LEU A 1 339 ? -8.216 16.317 24.612 1.00 35.09 339 LEU A O 1
ATOM 2668 N N . LEU A 1 340 ? -5.998 16.512 24.612 1.00 36.12 340 LEU A N 1
ATOM 2669 C CA . LEU A 1 340 ? -5.984 17.907 24.161 1.00 36.12 340 LEU A CA 1
ATOM 2670 C C . LEU A 1 340 ? -4.715 18.150 23.341 1.00 36.12 340 LEU A C 1
ATOM 2672 O O . LEU A 1 340 ? -3.779 18.771 23.814 1.00 36.12 340 LEU A O 1
ATOM 2676 N N . PHE A 1 341 ? -4.656 17.569 22.143 1.00 31.83 341 PHE A N 1
ATOM 2677 C CA . PHE A 1 341 ? -3.824 18.052 21.034 1.00 31.83 341 PHE A CA 1
ATOM 2678 C C . PHE A 1 341 ? -4.246 17.306 19.766 1.00 31.83 341 PHE A C 1
ATOM 2680 O O . PHE A 1 341 ? -3.711 16.245 19.463 1.00 31.83 341 PHE A O 1
ATOM 2687 N N . SER A 1 342 ? -5.282 17.815 19.095 1.00 34.47 342 SER A N 1
ATOM 2688 C CA . SER A 1 342 ? -5.548 17.697 17.645 1.00 34.47 342 SER A CA 1
ATOM 2689 C C . SER A 1 342 ? -7.007 18.055 17.369 1.00 34.47 342 SER A C 1
ATOM 2691 O O . SER A 1 342 ? -7.806 17.190 17.042 1.00 34.47 342 SER A O 1
ATOM 2693 N N . PHE A 1 343 ? -7.374 19.324 17.536 1.00 30.91 343 PHE A N 1
ATOM 2694 C CA . PHE A 1 343 ? -8.554 19.884 16.870 1.00 30.91 343 PHE A CA 1
ATOM 2695 C C . PHE A 1 343 ? -8.391 21.399 16.736 1.00 30.91 343 PHE A C 1
ATOM 2697 O O . PHE A 1 343 ? -9.186 22.179 17.237 1.00 30.91 343 PHE A O 1
ATOM 2704 N N . GLU A 1 344 ? -7.313 21.822 16.076 1.00 35.06 344 GLU A N 1
ATOM 2705 C CA . GLU A 1 344 ? -7.174 23.215 15.650 1.00 35.06 344 GLU A CA 1
ATOM 2706 C C . GLU A 1 344 ? -6.311 23.300 14.389 1.00 35.06 344 GLU A C 1
ATOM 2708 O O . GLU A 1 344 ? -5.173 23.751 14.401 1.00 35.06 344 GLU A O 1
ATOM 2713 N N . SER A 1 345 ? -6.841 22.774 13.284 1.00 37.19 345 SER A N 1
ATOM 2714 C CA . SER A 1 345 ? -6.441 23.187 11.936 1.00 37.19 345 SER A CA 1
ATOM 2715 C C . SER A 1 345 ? -7.458 22.656 10.928 1.00 37.19 345 SER A C 1
ATOM 2717 O O . SER A 1 345 ? -7.334 21.528 10.463 1.00 37.19 345 SER A O 1
ATOM 2719 N N . GLN A 1 346 ? -8.519 23.433 10.691 1.00 36.56 346 GLN A N 1
ATOM 2720 C CA . GLN A 1 346 ? -9.265 23.544 9.425 1.00 36.56 346 GLN A CA 1
ATOM 2721 C C . GLN A 1 346 ? -10.507 24.427 9.642 1.00 36.56 346 GLN A C 1
ATOM 2723 O O . GLN A 1 346 ? -11.628 23.955 9.816 1.00 36.56 346 GLN A O 1
ATOM 2728 N N . ARG A 1 347 ? -10.288 25.744 9.635 1.00 35.91 347 ARG A N 1
ATOM 2729 C CA . ARG A 1 347 ? -11.255 26.721 9.125 1.00 35.91 347 ARG A CA 1
ATOM 2730 C C . ARG A 1 347 ? -10.473 27.748 8.311 1.00 35.91 347 ARG A C 1
ATOM 2732 O O . ARG A 1 347 ? -9.784 28.590 8.877 1.00 35.91 347 ARG A O 1
ATOM 2739 N N . THR A 1 348 ? -10.556 27.601 6.998 1.00 46.25 348 THR A N 1
ATOM 2740 C CA . THR A 1 348 ? -10.507 28.695 6.023 1.00 46.25 348 THR A CA 1
ATOM 2741 C C . THR A 1 348 ? -11.911 28.850 5.492 1.00 46.25 348 THR A C 1
ATOM 2743 O O . THR A 1 348 ? -12.506 27.783 5.205 1.00 46.25 348 THR A O 1
#

Foldseek 3Di:
DDPVVVVVVVVVVVVVVVVVVVVVVVVVVVVVVVVVVVVVVVVVVVVVVVVVVVVVVVVVVVVVVVVVVVVVVVVVVVVVVVVVVVVVVVVVVVVVVVVVVVVVVVQVVVVVVVQVVLLVVLLVVLVVVVVVLVVLVVQLVVLVVQLVVLVVVLVVLVVVVVVPDPRDVVVSVVSVVSNVVSVVSNVVSPRDDDDVSSVDSDDDPDDRPPDDVVVVVVDDPPDDPPVVDDPVNVVVVPPPPPDPPDDPPDDDDDDDDDDDDDDDDDDDDDDDDDDDDDDDDPDDDDDDDDDDDPPDPPPVVPPDDDPPPDDDDDDDDDDDDDDDDPPVPPPPPPDDDDDPPDDPDDDD

pLDDT: mean 72.67, std 26.97, range [25.52, 98.5]

Secondary structure (DSSP, 8-state):
--HHHHHHHHHHHHHHHHHHHHHHHHHHHHHHHHHHHHHHHHHHHHHHHHHHHHHHHHHHHHHHHHHHHHHHHHHHHHHHHHHHHHHHHHHHHHHHHHHHHHHHHHHHHHHHHHHHHHHHHHHHHHHHHHHHHHHHHHHHHHHHHHHHHHHHHHHHHHHHHHTT----HHHHHHHHHHHHHHHHHHHHH---PPPHHHH---------TTS-HHHHHHS-TTS--GGGS-HHHHHHHT--------------------------------------------------------SSSSSSTTS--------------------S-SSTTSSS------S-SS------

Radius of gyration: 60.89 Å; chains: 1; bounding box: 144×62×196 Å

Sequence (348 aa):
MNVVIDKYDTALKGALEELELAKKEFAEKEEVSARQLNESRANLQKLDGVMAHTIARRDEFKAALESSRRTIRELEQKNADLESERASLAATHGREIKRLRDSRILEVTRETGRVEAEMTAKASRCFANIRSREERRGPYDEARLLYSQAFGTRKCLEALKGAGNDIPQASIDMFVEYERKYEQEAEQLKVGEIPESDFRLSPLVLESQFVDARILAGLNPYGSNAGLIDPETTANLHVSCTRPVGERREEPTLPIENPLTVLEEEVPGRGARVDGNNVPVLVLSDTSSHRDGEKTLARCRRMLRCKSLRLPANRASGLRSFPPLMIARVIGKLSFPCLLFSFESQRT

Organism: Brassica carinata (NCBI:txid52824)